Protein AF-A0A945NMC1-F1 (afdb_monomer_lite)

pLDDT: mean 93.64, std 9.27, range [33.66, 98.75]

Secondary structure (DSSP, 8-state):
------TT-SSEEEE---SGGGHHHHHHHHTSSSPEEEES---HHHHTTSSEEE-S-STT--TTSPPHHHHHHHSPPPPTTPEEEES--SHHHHHHHHHHHHHHTT----HHHHHHHHHHHHH-TTTSPP-HHHHHHHHHHT-TTS-HHHHHHHHHHHHHT---HHHHHHHHHHHHHHHHHHHHTEEEEEEGGGTEEEEEESSTTHHHHHHHH-SEEEEEEEEEES-TT-GGG-EEEEEEEEESSTTSSB-HHHHHHHHHHH--SS--B--TTEEEPPSSS--SS-HHHHHHHHHHTB-

Radius of gyration: 20.38 Å; chains: 1; bounding box: 54×42×52 Å

Structure (mmCIF, N/CA/C/O backbone):
data_AF-A0A945NMC1-F1
#
_entry.id   AF-A0A945NMC1-F1
#
loop_
_atom_site.group_PDB
_atom_site.id
_atom_site.type_symbol
_atom_site.label_atom_id
_atom_site.label_alt_id
_atom_site.label_comp_id
_atom_site.label_asym_id
_atom_site.label_entity_id
_atom_site.label_seq_id
_atom_site.pdbx_PDB_ins_code
_atom_site.Cartn_x
_atom_site.Cartn_y
_atom_site.Cartn_z
_atom_site.occupancy
_atom_site.B_iso_or_equiv
_atom_site.auth_seq_id
_atom_site.auth_comp_id
_atom_site.auth_asym_id
_atom_site.auth_atom_id
_atom_site.pdbx_PDB_model_num
ATOM 1 N N . MET A 1 1 ? -26.663 3.674 -2.146 1.00 39.91 1 MET A N 1
ATOM 2 C CA . MET A 1 1 ? -25.603 3.599 -1.121 1.00 39.91 1 MET A CA 1
ATOM 3 C C . MET A 1 1 ? -26.116 4.298 0.120 1.00 39.91 1 MET A C 1
ATOM 5 O O . MET A 1 1 ? -26.201 5.519 0.130 1.00 39.91 1 MET A O 1
ATOM 9 N N . ILE A 1 2 ? -26.565 3.525 1.104 1.00 33.66 2 ILE A N 1
ATOM 10 C CA . ILE A 1 2 ? -26.897 4.057 2.425 1.00 33.66 2 ILE A CA 1
ATOM 11 C C . ILE A 1 2 ? -25.547 4.279 3.105 1.00 33.66 2 ILE A C 1
ATOM 13 O O . ILE A 1 2 ? -24.784 3.333 3.262 1.00 33.66 2 ILE A O 1
ATOM 17 N N . SER A 1 3 ? -25.212 5.535 3.399 1.00 36.41 3 SER A N 1
ATOM 18 C CA . SER A 1 3 ? -24.041 5.873 4.205 1.00 36.41 3 SER A CA 1
ATOM 19 C C . SER A 1 3 ? -24.246 5.241 5.578 1.00 36.41 3 SER A C 1
ATOM 21 O O . SER A 1 3 ? -25.095 5.689 6.349 1.00 36.41 3 SER A O 1
ATOM 23 N N . THR A 1 4 ? -23.508 4.172 5.867 1.00 41.69 4 THR A N 1
ATOM 24 C CA . THR A 1 4 ? -23.355 3.631 7.217 1.00 41.69 4 THR A CA 1
ATOM 25 C C . THR A 1 4 ? -22.481 4.601 8.002 1.00 41.69 4 THR A C 1
ATOM 27 O O . THR A 1 4 ? -21.333 4.310 8.321 1.00 41.69 4 THR A O 1
ATOM 30 N N . LYS A 1 5 ? -23.004 5.800 8.285 1.00 43.19 5 LYS A N 1
ATOM 31 C CA . LYS A 1 5 ? -22.447 6.629 9.350 1.00 43.19 5 LYS A CA 1
ATOM 32 C C . LYS A 1 5 ? -22.581 5.799 10.612 1.00 43.19 5 LYS A C 1
ATOM 34 O O . LYS A 1 5 ? -23.705 5.620 11.070 1.00 43.19 5 LYS A O 1
ATOM 39 N N . ILE A 1 6 ? -21.471 5.304 11.151 1.00 51.72 6 ILE A N 1
ATOM 40 C CA . ILE A 1 6 ? -21.435 4.849 12.539 1.00 51.72 6 ILE A CA 1
ATOM 41 C C . ILE A 1 6 ? -21.770 6.095 13.369 1.00 51.72 6 ILE A C 1
ATOM 43 O O . ILE A 1 6 ? -20.964 7.030 13.406 1.00 51.72 6 ILE A O 1
ATOM 47 N N . PRO A 1 7 ? -22.972 6.203 13.960 1.00 47.72 7 PRO A N 1
ATOM 48 C CA . PRO A 1 7 ? -23.295 7.344 14.792 1.00 47.72 7 PRO A CA 1
ATOM 49 C C . PRO A 1 7 ? -22.451 7.184 16.059 1.00 47.72 7 PRO A C 1
ATOM 51 O O . PRO A 1 7 ? -22.598 6.188 16.759 1.00 47.72 7 PRO A O 1
ATOM 54 N N . ASN A 1 8 ? -21.577 8.155 16.333 1.00 64.62 8 ASN A N 1
ATOM 55 C CA . ASN A 1 8 ? -20.682 8.213 17.497 1.00 64.62 8 ASN A CA 1
ATOM 56 C C . ASN A 1 8 ? -19.454 7.287 17.437 1.00 64.62 8 ASN A C 1
ATOM 58 O O . ASN A 1 8 ? -19.268 6.436 18.305 1.00 64.62 8 ASN A O 1
ATOM 62 N N . THR A 1 9 ? -18.560 7.485 16.463 1.00 78.31 9 THR A N 1
ATOM 63 C CA . THR A 1 9 ? -17.193 6.965 16.612 1.00 78.31 9 THR A CA 1
ATOM 64 C C . THR A 1 9 ? -16.469 7.758 17.711 1.00 78.31 9 THR A C 1
ATOM 66 O O . THR A 1 9 ? -16.521 8.989 17.692 1.00 78.31 9 THR A O 1
ATOM 69 N N . PRO A 1 10 ? -15.771 7.104 18.660 1.00 91.88 10 PRO A N 1
ATOM 70 C CA . PRO A 1 10 ? -14.997 7.798 19.691 1.00 91.88 10 PRO A CA 1
ATOM 71 C C . PRO A 1 10 ? -13.778 8.528 19.120 1.00 91.88 10 PRO A C 1
ATOM 73 O O . PRO A 1 10 ? -13.148 9.291 19.838 1.00 91.88 10 PRO A O 1
ATOM 76 N N . PHE A 1 11 ? -13.446 8.317 17.847 1.00 96.19 11 PHE A N 1
ATOM 77 C CA . PHE A 1 11 ? -12.289 8.903 17.184 1.00 96.19 11 PHE A CA 1
ATOM 78 C C . PHE A 1 11 ? -12.691 9.625 15.905 1.00 96.19 11 PHE A C 1
ATOM 80 O O . PHE A 1 11 ? -13.724 9.325 15.293 1.00 96.19 11 PHE A O 1
ATOM 87 N N . SER A 1 12 ? -11.822 10.534 15.474 1.00 96.31 12 SER A N 1
ATOM 88 C CA . SER A 1 12 ? -11.804 11.018 14.096 1.00 96.31 12 SER A CA 1
ATOM 89 C C . SER A 1 12 ? -10.614 10.420 13.349 1.00 96.31 12 SER A C 1
ATOM 91 O O . SER A 1 12 ? -9.593 10.099 13.949 1.00 96.31 12 SER A O 1
ATOM 93 N N . PHE A 1 13 ? -10.747 10.254 12.036 1.00 97.25 13 PHE A N 1
ATOM 94 C CA . PHE A 1 13 ? -9.736 9.612 11.198 1.00 97.25 13 PHE A CA 1
ATOM 95 C C . PHE A 1 13 ? -9.212 10.616 10.180 1.00 97.25 13 PHE A C 1
ATOM 97 O O . PHE A 1 13 ? -10.005 11.319 9.547 1.00 97.25 13 PHE A O 1
ATOM 104 N N . SER A 1 14 ? -7.893 10.698 10.026 1.00 97.06 14 SER A N 1
ATOM 105 C CA . SER A 1 14 ? -7.248 11.650 9.119 1.00 97.06 14 SER A CA 1
ATOM 106 C C . SER A 1 14 ? -6.121 11.004 8.323 1.00 97.06 14 SER A C 1
ATOM 108 O O . SER A 1 14 ? -5.528 10.008 8.732 1.00 97.06 14 SER A O 1
ATOM 110 N N . GLN A 1 15 ? -5.819 11.602 7.175 1.00 96.94 15 GLN A N 1
ATOM 111 C CA . GLN A 1 15 ? -4.653 11.264 6.376 1.00 96.94 15 GLN A CA 1
ATOM 112 C C . GLN A 1 15 ? -3.731 12.482 6.323 1.00 96.94 15 GLN A C 1
ATOM 114 O O . GLN A 1 15 ? -4.173 13.567 5.945 1.00 96.94 15 GLN A O 1
ATOM 119 N N . PHE A 1 16 ? -2.459 12.296 6.663 1.00 97.12 16 PHE A N 1
ATOM 120 C CA . PHE A 1 16 ? -1.426 13.287 6.397 1.00 97.12 16 PHE A CA 1
ATOM 121 C C . PHE A 1 16 ? -1.101 13.329 4.906 1.00 97.12 16 PHE A C 1
ATOM 123 O O . PHE A 1 16 ? -1.006 12.294 4.245 1.00 97.12 16 PHE A O 1
ATOM 130 N N . ASP A 1 17 ? -0.862 14.526 4.379 1.00 94.56 17 ASP A N 1
ATOM 131 C CA . ASP A 1 17 ? -0.306 14.690 3.043 1.00 94.56 17 ASP A CA 1
ATOM 132 C C . ASP A 1 17 ? 1.231 14.727 3.140 1.00 94.56 17 ASP A C 1
ATOM 134 O O . ASP A 1 17 ? 1.791 15.692 3.670 1.00 94.56 17 ASP A O 1
ATOM 138 N N . PRO A 1 18 ? 1.942 13.694 2.645 1.00 90.25 18 PRO A N 1
ATOM 139 C CA . PRO A 1 18 ? 3.399 13.609 2.745 1.00 90.25 18 PRO A CA 1
ATOM 140 C C . PRO A 1 18 ? 4.136 14.607 1.843 1.00 90.25 18 PRO A C 1
ATOM 142 O O . PRO A 1 18 ? 5.362 14.718 1.907 1.00 90.25 18 PRO A O 1
ATOM 145 N N . ARG A 1 19 ? 3.428 15.298 0.943 1.00 88.06 19 ARG A N 1
ATOM 146 C CA . ARG A 1 19 ? 4.031 16.207 -0.036 1.00 88.06 19 ARG A CA 1
ATOM 147 C C . ARG A 1 19 ? 4.322 17.567 0.605 1.00 88.06 19 ARG A C 1
ATOM 149 O O . ARG A 1 19 ? 3.598 17.984 1.504 1.00 88.06 19 ARG A O 1
ATOM 156 N N . PRO A 1 20 ? 5.280 18.346 0.070 1.00 86.62 20 PRO A N 1
ATOM 157 C CA . PRO A 1 20 ? 5.550 19.700 0.565 1.00 86.62 20 PRO A CA 1
ATOM 158 C C . PRO A 1 20 ? 4.316 20.618 0.593 1.00 86.62 20 PRO A C 1
ATOM 160 O O . PRO A 1 20 ? 4.172 21.431 1.502 1.00 86.62 20 PRO A O 1
ATOM 163 N N . VAL A 1 21 ? 3.405 20.460 -0.375 1.00 91.31 21 VAL A N 1
ATOM 164 C CA . VAL A 1 21 ? 2.136 21.210 -0.450 1.00 91.31 21 VAL A CA 1
ATOM 165 C C . VAL A 1 21 ? 1.150 20.853 0.666 1.00 91.31 21 VAL A C 1
ATOM 167 O O . VAL A 1 21 ? 0.257 21.636 0.959 1.00 91.31 21 VAL A O 1
ATOM 170 N N . GLY A 1 22 ? 1.329 19.696 1.304 1.00 91.75 22 GLY A N 1
ATOM 171 C CA . GLY A 1 22 ? 0.479 19.174 2.368 1.00 91.75 22 GLY A CA 1
ATOM 172 C C . GLY A 1 22 ? 0.699 19.803 3.739 1.00 91.75 22 GLY A C 1
ATOM 173 O O . GLY A 1 22 ? -0.032 19.497 4.677 1.00 91.75 22 GLY A O 1
ATOM 174 N N . ARG A 1 23 ? 1.709 20.672 3.882 1.00 92.62 23 ARG A N 1
ATOM 175 C CA . ARG A 1 23 ? 2.127 21.215 5.180 1.00 92.62 23 ARG A CA 1
ATOM 176 C C . ARG A 1 23 ? 0.982 21.889 5.933 1.00 92.62 23 ARG A C 1
ATOM 178 O O . ARG A 1 23 ? 0.797 21.589 7.102 1.00 92.62 23 ARG A O 1
ATOM 185 N N . GLU A 1 24 ? 0.229 22.767 5.277 1.00 94.19 24 GLU A N 1
ATOM 186 C CA . GLU A 1 24 ? -0.875 23.501 5.911 1.00 94.19 24 GLU A CA 1
ATOM 187 C C . GLU A 1 24 ? -1.970 22.549 6.409 1.00 94.19 24 GLU A C 1
ATOM 189 O O . GLU A 1 24 ? -2.338 22.598 7.577 1.00 94.19 24 GLU A O 1
ATOM 194 N N . THR A 1 25 ? -2.391 21.594 5.577 1.00 93.88 25 THR A N 1
ATOM 195 C CA . THR A 1 25 ? -3.365 20.560 5.961 1.00 93.88 25 THR A CA 1
ATOM 196 C C . THR A 1 25 ? -2.874 19.698 7.126 1.00 93.88 25 THR A C 1
ATOM 198 O O . THR A 1 25 ? -3.650 19.352 8.013 1.00 93.88 25 THR A O 1
ATOM 201 N N . ASN A 1 26 ? -1.580 19.370 7.174 1.00 96.44 26 ASN A N 1
ATOM 202 C CA . ASN A 1 26 ? -1.015 18.624 8.298 1.00 96.44 26 ASN A CA 1
ATOM 203 C C . ASN A 1 26 ? -1.024 19.460 9.588 1.00 96.44 26 ASN A C 1
ATOM 205 O O . ASN A 1 26 ? -1.317 18.923 10.655 1.00 96.44 26 ASN A O 1
ATOM 209 N N . GLU A 1 27 ? -0.754 20.768 9.508 1.00 96.31 27 GLU A N 1
ATOM 210 C CA . GLU A 1 27 ? -0.874 21.664 10.665 1.00 96.31 27 GLU A CA 1
ATOM 211 C C . GLU A 1 27 ? -2.322 21.795 11.150 1.00 96.31 27 GLU A C 1
ATOM 213 O O . GLU A 1 27 ? -2.545 21.844 12.354 1.00 96.31 27 GLU A O 1
ATOM 218 N N . GLU A 1 28 ? -3.318 21.773 10.261 1.00 95.69 28 GLU A N 1
ATOM 219 C CA . GLU A 1 28 ? -4.735 21.754 10.657 1.00 95.69 28 GLU A CA 1
ATOM 220 C C . GLU A 1 28 ? -5.121 20.495 11.447 1.00 95.69 28 GLU A C 1
ATOM 222 O O . GLU A 1 28 ? -6.021 20.553 12.287 1.00 95.69 28 GLU A O 1
ATOM 227 N N . ILE A 1 29 ? -4.465 19.356 11.195 1.00 95.88 29 ILE A N 1
ATOM 228 C CA . ILE A 1 29 ? -4.679 18.125 11.969 1.00 95.88 29 ILE A CA 1
ATOM 229 C C . ILE A 1 29 ? -4.156 18.313 13.398 1.00 95.88 29 ILE A C 1
ATOM 231 O O . ILE A 1 29 ? -4.889 18.048 14.347 1.00 95.88 29 ILE A O 1
ATOM 235 N N . PHE A 1 30 ? -2.930 18.821 13.554 1.00 96.25 30 PHE A N 1
ATOM 236 C CA . PHE A 1 30 ? -2.315 19.057 14.868 1.00 96.25 30 PHE A CA 1
ATOM 237 C C . PHE A 1 30 ? -2.850 20.294 15.603 1.00 96.25 30 PHE A C 1
ATOM 239 O O . PHE A 1 30 ? -2.670 20.409 16.810 1.00 96.25 30 PHE A O 1
ATOM 246 N N . GLY A 1 31 ? -3.462 21.240 14.889 1.00 91.19 31 GLY A N 1
ATOM 247 C CA . GLY A 1 31 ? -4.023 22.470 15.450 1.00 91.19 31 GLY A CA 1
ATOM 248 C C . GLY A 1 31 ? -5.396 22.285 16.096 1.00 91.19 31 GLY A C 1
ATOM 249 O O . GLY A 1 31 ? -5.913 23.211 16.721 1.00 91.19 31 GLY A O 1
ATOM 250 N N . ARG A 1 32 ? -6.002 21.102 15.950 1.00 86.50 32 ARG A N 1
ATOM 251 C CA . ARG A 1 32 ? -7.167 20.695 16.739 1.00 86.50 32 ARG A CA 1
ATOM 252 C C . ARG A 1 32 ? -6.652 20.393 18.141 1.00 86.50 32 ARG A C 1
ATOM 254 O O . ARG A 1 32 ? -5.681 19.663 18.267 1.00 86.50 32 ARG A O 1
ATOM 261 N N . ASP A 1 33 ? -7.282 20.941 19.173 1.00 89.81 33 ASP A N 1
ATOM 262 C CA . ASP A 1 33 ? -6.934 20.709 20.586 1.00 89.81 33 ASP A CA 1
ATOM 263 C C . ASP A 1 33 ? -7.310 19.275 21.027 1.00 89.81 33 ASP A C 1
ATOM 265 O O . ASP A 1 33 ? -8.127 19.058 21.916 1.00 89.81 33 ASP A O 1
ATOM 269 N N . LEU A 1 34 ? -6.807 18.284 20.288 1.00 92.81 34 LEU A N 1
ATOM 270 C CA . LEU A 1 34 ? -7.099 16.861 20.371 1.00 92.81 34 LEU A CA 1
ATOM 271 C C . LEU A 1 34 ? -5.787 16.088 20.172 1.00 92.81 34 LEU A C 1
ATOM 273 O O . LEU A 1 34 ? -5.000 16.435 19.285 1.00 92.81 34 LEU A O 1
ATOM 277 N N . PRO A 1 35 ? -5.543 15.014 20.940 1.00 96.31 35 PRO A N 1
ATOM 278 C CA . PRO A 1 35 ? -4.352 14.198 20.760 1.00 96.31 35 PRO A CA 1
ATOM 279 C C . PRO A 1 35 ? -4.375 13.494 19.397 1.00 96.31 35 PRO A C 1
ATOM 281 O O . PRO A 1 35 ? -5.397 12.945 18.975 1.00 96.31 35 PRO A O 1
ATOM 284 N N . VAL A 1 36 ? -3.226 13.485 18.718 1.00 98.12 36 VAL A N 1
ATOM 285 C CA . VAL A 1 36 ? -3.032 12.766 17.453 1.00 98.12 36 VAL A CA 1
ATOM 286 C C . VAL A 1 36 ? -2.283 11.470 17.726 1.00 98.12 36 VAL A C 1
ATOM 288 O O . VAL A 1 36 ? -1.139 11.501 18.176 1.00 98.12 36 VAL A O 1
ATOM 291 N N . PHE A 1 37 ? -2.918 10.340 17.443 1.00 98.38 37 PHE A N 1
ATOM 292 C CA . PHE A 1 37 ? -2.337 9.007 17.534 1.00 98.38 37 PHE A CA 1
ATOM 293 C C . PHE A 1 37 ? -1.958 8.535 16.124 1.00 98.38 37 PHE A C 1
ATOM 295 O O . PHE A 1 37 ? -2.806 8.447 15.232 1.00 98.38 37 PHE A O 1
ATOM 302 N N . GLY A 1 38 ? -0.670 8.290 15.913 1.00 98.12 38 GLY A N 1
ATOM 303 C CA . GLY A 1 38 ? -0.108 7.898 14.629 1.00 98.12 38 GLY A CA 1
ATOM 304 C C . GLY A 1 38 ? -0.317 6.415 14.337 1.00 98.12 38 GLY A C 1
ATOM 305 O O . GLY A 1 38 ? -0.165 5.568 15.216 1.00 98.12 38 GLY A O 1
ATOM 306 N N . ILE A 1 39 ? -0.659 6.117 13.091 1.00 98.25 39 ILE A N 1
ATOM 307 C CA . ILE A 1 39 ? -0.727 4.776 12.518 1.00 98.25 39 ILE A CA 1
ATOM 308 C C . ILE A 1 39 ? 0.057 4.829 11.207 1.00 98.25 39 ILE A C 1
ATOM 310 O O . ILE A 1 39 ? -0.351 5.543 10.291 1.00 98.25 39 ILE A O 1
ATOM 314 N N . GLU A 1 40 ? 1.168 4.114 11.092 1.00 95.06 40 GLU A N 1
ATOM 315 C CA . GLU A 1 40 ? 2.031 4.125 9.905 1.00 95.06 40 GLU A CA 1
ATOM 316 C C . GLU A 1 40 ? 2.468 5.552 9.509 1.00 95.06 40 GLU A C 1
ATOM 318 O O . GLU A 1 40 ? 2.430 5.969 8.342 1.00 95.06 40 GLU A O 1
ATOM 323 N N . VAL A 1 41 ? 2.832 6.376 10.503 1.00 95.81 41 VAL A N 1
ATOM 324 C CA . VAL A 1 41 ? 3.376 7.720 10.257 1.00 95.81 41 VAL A CA 1
ATOM 325 C C . VAL A 1 41 ? 4.876 7.618 10.005 1.00 95.81 41 VAL A C 1
ATOM 327 O O . VAL A 1 41 ? 5.696 7.948 10.853 1.00 95.81 41 VAL A O 1
ATOM 330 N N . THR A 1 42 ? 5.242 7.227 8.786 1.00 91.62 42 THR A N 1
ATOM 331 C CA . THR A 1 42 ? 6.647 6.981 8.409 1.00 91.62 42 THR A CA 1
ATOM 332 C C . THR A 1 42 ? 7.483 8.249 8.192 1.00 91.62 42 THR A C 1
ATOM 334 O O . THR A 1 42 ? 8.670 8.177 7.883 1.00 91.62 42 THR A O 1
ATOM 337 N N . ILE A 1 43 ? 6.886 9.441 8.318 1.00 91.62 43 ILE A N 1
ATOM 338 C CA . ILE A 1 43 ? 7.598 10.720 8.197 1.00 91.62 43 ILE A CA 1
ATOM 339 C C . ILE A 1 43 ? 8.062 11.147 9.591 1.00 91.62 43 ILE A C 1
ATOM 341 O O . ILE A 1 43 ? 7.215 11.575 10.382 1.00 91.62 43 ILE A O 1
ATOM 345 N N . PRO A 1 44 ? 9.380 11.163 9.887 1.00 92.06 44 PRO A N 1
ATOM 346 C CA . PRO A 1 44 ? 9.873 11.431 11.238 1.00 92.06 44 PRO A CA 1
ATOM 347 C C . PRO A 1 44 ? 9.366 12.753 11.824 1.00 92.06 44 PRO A C 1
ATOM 349 O O . PRO A 1 44 ? 8.971 12.810 12.981 1.00 92.06 44 PRO A O 1
ATOM 352 N N . ALA A 1 45 ? 9.297 13.811 11.008 1.00 93.31 45 ALA A N 1
ATOM 353 C CA . ALA A 1 45 ? 8.819 15.127 11.437 1.00 93.31 45 ALA A CA 1
ATOM 354 C C . ALA A 1 45 ? 7.328 15.159 11.840 1.00 93.31 45 ALA A C 1
ATOM 356 O O . ALA A 1 45 ? 6.924 16.047 12.590 1.00 93.31 45 ALA A O 1
ATOM 357 N N . LEU A 1 46 ? 6.515 14.221 11.344 1.00 95.50 46 LEU A N 1
ATOM 358 C CA . LEU A 1 46 ? 5.111 14.063 11.734 1.00 95.50 46 LEU A CA 1
ATOM 359 C C . LEU A 1 46 ? 4.977 13.069 12.896 1.00 95.50 46 LEU A C 1
ATOM 361 O O . LEU A 1 46 ? 4.236 13.336 13.839 1.00 95.50 46 LEU A O 1
ATOM 365 N N . ALA A 1 47 ? 5.735 11.969 12.865 1.00 95.50 47 ALA A N 1
ATOM 366 C CA . ALA A 1 47 ? 5.704 10.915 13.878 1.00 95.50 47 ALA A CA 1
ATOM 367 C C . ALA A 1 47 ? 6.008 11.450 15.284 1.00 95.50 47 ALA A C 1
ATOM 369 O O . ALA A 1 47 ? 5.255 11.192 16.217 1.00 95.50 47 ALA A O 1
ATOM 370 N N . VAL A 1 48 ? 7.050 12.284 15.426 1.00 95.81 48 VAL A N 1
ATOM 371 C CA . VAL A 1 48 ? 7.461 12.869 16.723 1.00 95.81 48 VAL A CA 1
ATOM 372 C C . VAL A 1 48 ? 6.426 13.810 17.345 1.00 95.81 48 VAL A C 1
ATOM 374 O O . VAL A 1 48 ? 6.570 14.203 18.500 1.00 95.81 48 VAL A O 1
ATOM 377 N N . ARG A 1 49 ? 5.412 14.219 16.576 1.00 96.81 49 ARG A N 1
ATOM 378 C CA . ARG A 1 49 ? 4.317 15.080 17.039 1.00 96.81 49 ARG A CA 1
ATOM 379 C C . ARG A 1 49 ?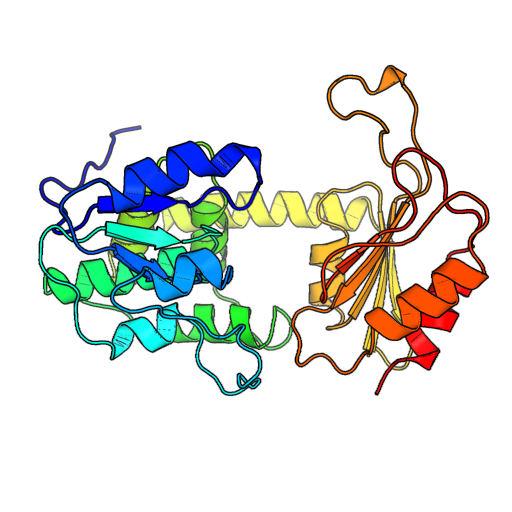 3.085 14.284 17.465 1.00 96.81 49 ARG A C 1
ATOM 381 O O . ARG A 1 49 ? 2.166 14.871 18.029 1.00 96.81 49 ARG A O 1
ATOM 388 N N . CYS A 1 50 ? 3.039 12.988 17.166 1.00 97.25 50 CYS A N 1
ATOM 389 C CA . CYS A 1 50 ? 1.966 12.108 17.609 1.00 97.25 50 CYS A CA 1
ATOM 390 C C . CYS A 1 50 ? 2.207 11.695 19.070 1.00 97.25 50 CYS A C 1
ATOM 392 O O . CYS A 1 50 ? 3.352 11.564 19.500 1.00 97.25 50 CYS A O 1
ATOM 394 N N . VAL A 1 51 ? 1.137 11.471 19.837 1.00 96.88 51 VAL A N 1
ATOM 395 C CA . VAL A 1 51 ? 1.238 11.019 21.240 1.00 96.88 51 VAL A CA 1
ATOM 396 C C . VAL A 1 51 ? 1.804 9.600 21.347 1.00 96.88 51 VAL A C 1
ATOM 398 O O . VAL A 1 51 ? 2.480 9.266 22.314 1.00 96.88 51 VAL A O 1
ATOM 401 N N . ALA A 1 52 ? 1.544 8.789 20.325 1.00 96.88 52 ALA A N 1
ATOM 402 C CA . ALA A 1 52 ? 2.141 7.491 20.052 1.00 96.88 52 ALA A CA 1
ATOM 403 C C . ALA A 1 52 ? 2.075 7.253 18.535 1.00 96.88 52 ALA A C 1
ATOM 405 O O . ALA A 1 52 ? 1.321 7.942 17.841 1.00 96.88 52 ALA A O 1
ATOM 406 N N . ASN A 1 53 ? 2.854 6.304 18.020 1.00 97.00 53 ASN A N 1
ATOM 407 C CA . ASN A 1 53 ? 2.836 5.908 16.615 1.00 97.00 53 ASN A CA 1
ATOM 408 C C . ASN A 1 53 ? 3.028 4.391 16.518 1.00 97.00 53 ASN A C 1
ATOM 410 O O . ASN A 1 53 ? 4.051 3.898 16.988 1.00 97.00 53 ASN A O 1
ATOM 414 N N . LEU A 1 54 ? 2.059 3.679 15.942 1.00 97.19 54 LEU A N 1
ATOM 415 C CA . LEU A 1 54 ? 2.218 2.268 15.573 1.00 97.19 54 LEU A CA 1
ATOM 416 C C . LEU A 1 54 ? 2.823 2.220 14.173 1.00 97.19 54 LEU A C 1
ATOM 418 O O . LEU A 1 54 ? 2.247 2.812 13.264 1.00 97.19 54 LEU A O 1
ATOM 422 N N . ASP A 1 55 ? 3.988 1.603 14.021 1.00 92.31 55 ASP A N 1
ATOM 423 C CA . ASP A 1 55 ? 4.767 1.574 12.774 1.00 92.31 55 ASP A CA 1
ATOM 424 C C . ASP A 1 55 ? 5.765 0.408 12.832 1.00 92.31 55 ASP A C 1
ATOM 426 O O . ASP A 1 55 ? 6.217 0.045 13.924 1.00 92.31 55 ASP A O 1
ATOM 430 N N . HIS A 1 56 ? 6.089 -0.179 11.683 1.00 87.75 56 HIS A N 1
ATOM 431 C CA . HIS A 1 56 ? 7.095 -1.243 11.538 1.00 87.75 56 HIS A CA 1
ATOM 432 C C . HIS A 1 56 ? 8.102 -0.974 10.404 1.00 87.75 56 HIS A C 1
ATOM 434 O O . HIS A 1 56 ? 8.790 -1.880 9.922 1.00 87.75 56 HIS A O 1
ATOM 440 N N . HIS A 1 57 ? 8.184 0.277 9.949 1.00 83.25 57 HIS A N 1
ATOM 441 C CA . HIS A 1 57 ? 9.086 0.727 8.891 1.00 83.25 57 HIS A CA 1
ATOM 442 C C . HIS A 1 57 ? 10.272 1.569 9.399 1.00 83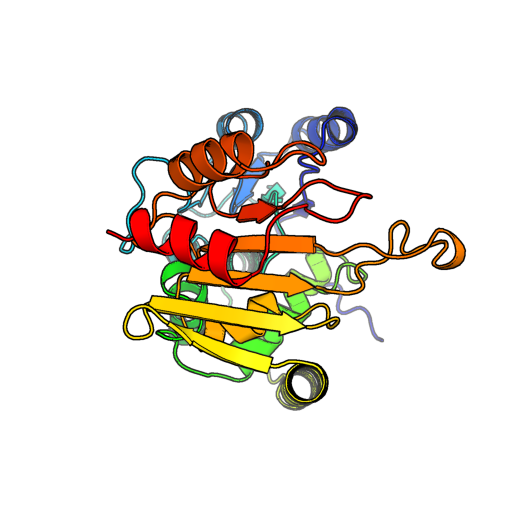.25 57 HIS A C 1
ATOM 444 O O . HIS A 1 57 ? 10.946 2.242 8.611 1.00 83.25 57 HIS A O 1
ATOM 450 N N . GLY A 1 58 ? 10.542 1.564 10.703 1.00 80.56 58 GLY A N 1
ATOM 451 C CA . GLY A 1 58 ? 11.676 2.246 11.316 1.00 80.56 58 GLY A CA 1
ATOM 452 C C . GLY A 1 58 ? 13.017 1.540 11.083 1.00 80.56 58 GLY A C 1
ATOM 453 O O . GLY A 1 58 ? 13.098 0.356 10.777 1.00 80.56 58 GLY A O 1
ATOM 454 N N . GLU A 1 59 ? 14.124 2.261 11.303 1.00 77.50 59 GLU A N 1
ATOM 455 C CA . GLU A 1 59 ? 15.494 1.752 11.072 1.00 77.50 59 GLU A CA 1
ATOM 456 C C . GLU A 1 59 ? 15.873 0.518 11.914 1.00 77.50 59 GLU A C 1
ATOM 458 O O . GLU A 1 59 ? 16.854 -0.162 11.614 1.00 77.50 59 GLU A O 1
ATOM 463 N N . ARG A 1 60 ? 15.148 0.263 13.009 1.00 82.31 60 ARG A N 1
ATOM 464 C CA . ARG A 1 60 ? 15.397 -0.863 13.924 1.00 82.31 60 ARG A CA 1
ATOM 465 C C . ARG A 1 60 ? 14.433 -2.021 13.720 1.00 82.31 60 ARG A C 1
ATOM 467 O O . ARG A 1 60 ? 14.577 -3.031 14.409 1.00 82.31 60 ARG A O 1
ATOM 474 N N . ASP A 1 61 ? 13.465 -1.858 12.830 1.00 84.88 61 ASP A N 1
ATOM 475 C CA . ASP A 1 61 ? 12.465 -2.876 12.599 1.00 84.88 61 ASP A CA 1
ATOM 476 C C . ASP A 1 61 ? 13.042 -4.019 11.780 1.00 84.88 61 ASP A C 1
ATOM 478 O O . ASP A 1 61 ? 13.963 -3.868 10.975 1.00 84.88 61 ASP A O 1
ATOM 482 N N . THR A 1 62 ? 12.522 -5.202 12.062 1.00 85.50 62 THR A N 1
ATOM 483 C CA . THR A 1 62 ? 12.934 -6.447 11.427 1.00 85.50 62 THR A CA 1
ATOM 484 C C . THR A 1 62 ? 11.719 -7.092 10.790 1.00 85.50 62 THR A C 1
ATOM 486 O O . THR A 1 62 ? 10.587 -6.689 11.044 1.00 85.50 62 THR A O 1
ATOM 489 N N . VAL A 1 63 ? 11.936 -8.155 10.021 1.00 82.94 63 VAL A N 1
ATOM 490 C CA . VAL A 1 63 ? 10.842 -8.983 9.497 1.00 82.94 63 VAL A CA 1
ATOM 491 C C . VAL A 1 63 ? 9.902 -9.505 10.598 1.00 82.94 63 VAL A C 1
ATOM 493 O O . VAL A 1 63 ? 8.734 -9.760 10.327 1.00 82.94 63 VAL A O 1
ATOM 496 N N . GLU A 1 64 ? 10.377 -9.619 11.843 1.00 87.88 64 GLU A N 1
ATOM 497 C CA . GLU A 1 64 ? 9.589 -10.057 13.005 1.00 87.88 64 GLU A CA 1
ATOM 498 C C . GLU A 1 64 ? 8.869 -8.908 13.731 1.00 87.88 64 GLU A C 1
ATOM 500 O O . GLU A 1 64 ? 8.060 -9.171 14.620 1.00 87.88 64 GLU A O 1
ATOM 505 N N . THR A 1 65 ? 9.151 -7.642 13.394 1.00 91.25 65 THR A N 1
ATOM 506 C CA . THR A 1 65 ? 8.415 -6.509 13.972 1.00 91.25 65 THR A CA 1
ATOM 507 C C . THR A 1 65 ? 6.975 -6.552 13.456 1.00 91.25 65 THR A C 1
ATOM 509 O O . THR A 1 65 ? 6.798 -6.470 12.242 1.00 91.25 65 THR A O 1
ATOM 512 N N . PRO A 1 66 ? 5.952 -6.651 14.327 1.00 94.12 66 PRO A N 1
ATOM 513 C CA . PRO A 1 66 ? 4.554 -6.706 13.901 1.00 94.12 66 PRO A CA 1
ATOM 514 C C . PRO A 1 66 ? 4.131 -5.440 13.152 1.00 94.12 66 PRO A C 1
ATOM 516 O O . PRO A 1 66 ? 4.517 -4.345 13.558 1.00 94.12 66 PRO A O 1
ATOM 519 N N . ALA A 1 67 ? 3.289 -5.579 12.131 1.00 95.19 67 ALA A N 1
ATOM 520 C CA . ALA A 1 67 ? 2.649 -4.467 11.431 1.00 95.19 67 ALA A CA 1
ATOM 521 C C . ALA A 1 67 ? 1.722 -3.670 12.368 1.00 95.19 67 ALA A C 1
ATOM 523 O O . ALA A 1 67 ? 1.337 -4.163 13.444 1.00 95.19 67 ALA A O 1
ATOM 524 N N . ALA A 1 68 ? 1.323 -2.451 11.990 1.00 97.50 68 ALA A N 1
ATOM 525 C CA . ALA A 1 68 ? 0.525 -1.595 12.867 1.00 97.50 68 ALA A CA 1
ATOM 526 C C . ALA A 1 68 ? -0.809 -2.239 13.269 1.00 97.50 68 ALA A C 1
ATOM 528 O O . ALA A 1 68 ? -1.267 -2.038 14.399 1.00 97.50 68 ALA A O 1
ATOM 529 N N . CYS A 1 69 ? -1.431 -3.043 12.399 1.00 98.19 69 CYS A N 1
ATOM 530 C CA . CYS A 1 69 ? -2.681 -3.732 12.723 1.00 98.19 69 CYS A CA 1
ATOM 531 C C . CYS A 1 69 ? -2.530 -4.766 13.844 1.00 98.19 69 CYS A C 1
ATOM 533 O O . CYS A 1 69 ? -3.410 -4.860 14.702 1.00 98.19 69 CYS A O 1
ATOM 535 N N . SER A 1 70 ? -1.403 -5.477 13.892 1.00 97.94 70 SER A N 1
ATOM 536 C CA . SER A 1 70 ? -1.072 -6.390 14.988 1.00 97.94 70 SER A CA 1
ATOM 537 C C . SER A 1 70 ? -0.714 -5.629 16.258 1.00 97.94 70 SER A C 1
ATOM 539 O O . SER A 1 70 ? -1.229 -5.955 17.325 1.00 97.94 70 SER A O 1
ATOM 541 N N . GLN A 1 71 ? 0.095 -4.566 16.161 1.00 98.06 71 GLN A N 1
ATOM 542 C CA . GLN A 1 71 ? 0.409 -3.714 17.318 1.00 98.06 71 GLN A CA 1
ATOM 543 C C . GLN A 1 71 ? -0.867 -3.128 17.956 1.00 98.06 71 GLN A C 1
ATOM 545 O O . GLN A 1 71 ? -0.967 -3.003 19.179 1.00 98.06 71 GLN A O 1
ATOM 550 N N . ALA A 1 72 ? -1.879 -2.821 17.139 1.00 98.44 72 ALA A N 1
ATOM 551 C CA . ALA A 1 72 ? -3.165 -2.294 17.581 1.00 98.44 72 AL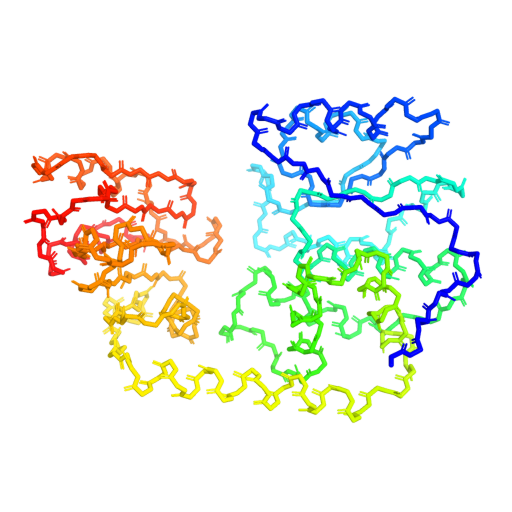A A CA 1
ATOM 552 C C . ALA A 1 72 ? -3.994 -3.270 18.435 1.00 98.44 72 ALA A C 1
ATOM 554 O O . ALA A 1 72 ? -4.923 -2.820 19.113 1.00 98.44 72 ALA A O 1
ATOM 555 N N . LEU A 1 73 ? -3.691 -4.574 18.443 1.00 98.31 73 LEU A N 1
ATOM 556 C CA . LEU A 1 73 ? -4.362 -5.545 19.319 1.00 98.31 73 LEU A CA 1
ATOM 557 C C . LEU A 1 73 ? -4.012 -5.318 20.795 1.00 98.31 73 LEU A C 1
ATOM 559 O O . LEU A 1 73 ? -4.881 -5.467 21.657 1.00 98.31 73 LEU A O 1
ATOM 563 N N . ASP A 1 74 ? -2.781 -4.882 21.067 1.00 97.12 74 ASP A N 1
ATOM 564 C CA . ASP A 1 74 ? -2.218 -4.818 22.420 1.00 97.12 74 ASP A CA 1
ATOM 565 C C . ASP A 1 74 ? -1.860 -3.399 22.875 1.00 97.12 74 ASP A C 1
ATOM 567 O O . ASP A 1 74 ? -1.603 -3.185 24.059 1.00 97.12 74 ASP A O 1
ATOM 571 N N . CYS A 1 75 ? -1.876 -2.407 21.977 1.00 97.12 75 CYS A N 1
ATOM 572 C CA . CYS A 1 75 ? -1.533 -1.033 22.339 1.00 97.12 75 CYS A CA 1
ATOM 573 C C . CYS A 1 75 ? -2.479 -0.453 23.403 1.00 97.12 75 CYS A C 1
ATOM 575 O O . CYS A 1 75 ? -3.658 -0.831 23.489 1.00 97.12 75 CYS A O 1
ATOM 577 N N . ASP A 1 76 ? -1.987 0.535 24.152 1.00 97.50 76 ASP A N 1
ATOM 578 C CA . ASP A 1 76 ? -2.846 1.390 24.965 1.00 97.50 76 ASP A CA 1
ATOM 579 C C . ASP A 1 76 ? -3.853 2.106 24.060 1.00 97.50 76 ASP A C 1
ATOM 581 O O . ASP A 1 76 ? -3.510 2.607 22.983 1.00 97.50 76 ASP A O 1
ATOM 585 N N . LEU A 1 77 ? -5.120 2.122 24.476 1.00 97.19 77 LEU A N 1
ATOM 586 C CA . LEU A 1 77 ? -6.157 2.779 23.694 1.00 97.19 77 LEU A CA 1
ATOM 587 C C . LEU A 1 77 ? -6.004 4.302 23.793 1.00 97.19 77 LEU A C 1
ATOM 589 O O . LEU A 1 77 ? -5.872 4.826 24.903 1.00 97.19 77 LEU A O 1
ATOM 593 N N . PRO A 1 78 ? -6.073 5.026 22.664 1.00 96.31 78 PRO A N 1
ATOM 594 C CA . PRO A 1 78 ? -6.090 6.478 22.691 1.00 96.31 78 PRO A CA 1
ATOM 595 C C . PRO A 1 78 ? -7.348 7.000 23.394 1.00 96.31 78 PRO A C 1
ATOM 597 O O . PRO A 1 78 ? -8.399 6.353 23.405 1.00 96.31 78 PRO A O 1
ATOM 600 N N . GLU A 1 79 ? -7.245 8.202 23.961 1.00 93.62 79 GLU A N 1
ATOM 601 C CA . GLU A 1 79 ? -8.364 8.870 24.625 1.00 93.62 79 GLU A CA 1
ATOM 602 C C . GLU A 1 79 ? -9.539 9.113 23.664 1.00 93.62 79 GLU A C 1
ATOM 604 O O . GLU A 1 79 ? -9.362 9.361 22.467 1.00 93.62 79 GLU A O 1
ATOM 609 N N . ALA A 1 80 ? -10.765 9.083 24.191 1.00 93.62 80 ALA A N 1
ATOM 610 C CA . ALA A 1 80 ? -11.942 9.442 23.408 1.00 93.62 80 ALA A CA 1
ATOM 611 C C . ALA A 1 80 ? -11.821 10.888 22.892 1.00 93.62 80 ALA A C 1
ATOM 613 O O . ALA A 1 80 ? -11.502 11.808 23.639 1.00 93.62 80 ALA A O 1
ATOM 614 N N . GLY A 1 81 ? -12.098 11.083 21.607 1.00 94.25 81 GLY A N 1
ATOM 615 C CA . GLY A 1 81 ? -11.905 12.335 20.880 1.00 94.25 81 GLY A CA 1
ATOM 616 C C . GLY A 1 81 ? -10.589 12.407 20.104 1.00 94.25 81 GLY A C 1
ATOM 617 O O . GLY A 1 81 ? -10.446 13.306 19.276 1.00 94.25 81 GLY A O 1
ATOM 618 N N . ALA A 1 82 ? -9.656 11.468 20.306 1.00 97.31 82 ALA A N 1
ATOM 619 C CA . ALA A 1 82 ? -8.387 11.450 19.585 1.00 97.31 82 ALA A CA 1
ATOM 620 C C . ALA A 1 82 ? -8.558 11.370 18.057 1.00 97.31 82 ALA A C 1
ATOM 622 O O . ALA A 1 82 ? -9.561 10.880 17.517 1.00 97.31 82 ALA A O 1
ATOM 623 N N . ILE A 1 83 ? -7.529 11.839 17.356 1.00 98.19 83 ILE A N 1
ATOM 624 C CA . ILE A 1 83 ? -7.396 11.722 15.907 1.00 98.19 83 ILE A CA 1
ATOM 625 C C . ILE A 1 83 ? -6.480 10.536 15.615 1.00 98.19 83 ILE A C 1
ATOM 627 O O . ILE A 1 83 ? -5.307 10.581 15.974 1.00 98.19 83 ILE A O 1
ATOM 631 N N . LEU A 1 84 ? -6.979 9.504 14.933 1.00 98.44 84 LEU A N 1
ATOM 632 C CA . LEU A 1 84 ? -6.120 8.465 14.363 1.00 98.44 84 LEU A CA 1
ATOM 633 C C . LEU A 1 84 ? -5.661 8.927 12.980 1.00 98.44 84 LEU A C 1
ATOM 635 O O . LEU A 1 84 ? -6.490 9.157 12.092 1.00 98.44 84 LEU A O 1
ATOM 639 N N . ALA A 1 85 ? -4.356 9.101 12.804 1.00 98.12 85 ALA A N 1
ATOM 640 C CA . ALA A 1 85 ? -3.791 9.679 11.592 1.00 98.12 85 ALA A CA 1
ATOM 641 C C . ALA A 1 85 ? -2.745 8.762 10.959 1.00 98.12 85 ALA A C 1
ATOM 643 O O . ALA A 1 85 ? -1.899 8.210 11.651 1.00 98.12 85 ALA A O 1
ATOM 644 N N . THR A 1 86 ? -2.781 8.648 9.632 1.00 97.94 86 THR A N 1
ATOM 645 C CA . THR A 1 86 ? -1.791 7.894 8.852 1.00 97.94 86 THR A CA 1
ATOM 646 C C . THR A 1 86 ? -1.264 8.705 7.680 1.00 97.94 86 THR A C 1
ATOM 648 O O . THR A 1 86 ? -1.958 9.581 7.164 1.00 97.94 86 THR A O 1
ATOM 651 N N . VAL A 1 87 ? -0.048 8.415 7.218 1.00 95.06 87 VAL A N 1
ATOM 652 C CA . VAL A 1 87 ? 0.453 8.952 5.943 1.00 95.06 87 VAL A CA 1
ATOM 653 C C . VAL A 1 87 ? -0.139 8.181 4.755 1.00 95.06 87 VAL A C 1
ATOM 655 O O . VAL A 1 87 ? -0.388 8.766 3.693 1.00 95.06 87 VAL A O 1
ATOM 658 N N . ARG A 1 88 ? -0.409 6.880 4.923 1.00 91.06 88 ARG A N 1
ATOM 659 C CA . ARG A 1 88 ? -0.891 5.990 3.861 1.00 91.06 88 ARG A CA 1
ATOM 660 C C . ARG A 1 88 ? -2.098 5.182 4.345 1.00 91.06 88 ARG A C 1
ATOM 662 O O . ARG A 1 88 ? -1.921 4.282 5.151 1.00 91.06 88 ARG A O 1
ATOM 669 N N . PRO A 1 89 ? -3.317 5.451 3.842 1.00 95.56 89 PRO A N 1
ATOM 670 C CA . PRO A 1 89 ? -4.493 4.633 4.133 1.00 95.56 89 PRO A CA 1
ATOM 671 C C . PRO A 1 89 ? -4.461 3.344 3.297 1.00 95.56 89 PRO A C 1
ATOM 673 O O . PRO A 1 89 ? -5.210 3.195 2.329 1.00 95.56 89 PRO A O 1
ATOM 676 N N . ASP A 1 90 ? -3.536 2.454 3.628 1.00 95.69 90 ASP A N 1
ATOM 677 C CA . ASP A 1 90 ? -3.408 1.109 3.080 1.00 95.69 90 ASP A CA 1
ATOM 678 C C . ASP A 1 90 ? -4.113 0.082 3.981 1.00 95.69 90 ASP A C 1
ATOM 680 O O . ASP A 1 90 ? -4.866 0.427 4.894 1.00 95.69 90 ASP A O 1
ATOM 684 N N . GLN A 1 91 ? -3.979 -1.198 3.636 1.00 96.38 91 GLN A N 1
ATOM 685 C CA . GLN A 1 91 ? -4.669 -2.270 4.347 1.00 96.38 91 GLN A CA 1
ATOM 686 C C . GLN A 1 91 ? -4.255 -2.348 5.819 1.00 96.38 91 GLN A C 1
ATOM 688 O O . GLN A 1 91 ? -5.118 -2.610 6.655 1.00 96.38 91 GLN A O 1
ATOM 693 N N . ASP A 1 92 ? -2.981 -2.104 6.134 1.00 97.06 92 ASP A N 1
ATOM 694 C CA . ASP A 1 92 ? -2.454 -2.236 7.486 1.00 97.06 92 ASP A CA 1
ATOM 695 C C . ASP A 1 92 ? -2.976 -1.100 8.364 1.00 97.06 92 ASP A C 1
ATOM 697 O O . ASP A 1 92 ? -3.675 -1.343 9.353 1.00 97.06 92 ASP A O 1
ATOM 701 N N . SER A 1 93 ? -2.799 0.152 7.930 1.00 98.25 93 SER A N 1
ATOM 702 C CA . SER A 1 93 ? -3.233 1.304 8.721 1.00 98.25 93 SER A CA 1
ATOM 703 C C . SER A 1 93 ? -4.753 1.374 8.905 1.00 98.25 93 SER A C 1
ATOM 705 O O . SER A 1 93 ? -5.237 1.691 9.995 1.00 98.25 93 SER A O 1
ATOM 707 N N . ILE A 1 94 ? -5.538 1.025 7.879 1.00 98.62 94 ILE A N 1
ATOM 708 C CA . ILE A 1 94 ? -7.004 0.972 7.991 1.00 98.62 94 ILE A CA 1
ATOM 709 C C . ILE A 1 94 ? -7.442 -0.157 8.931 1.00 98.62 94 ILE A C 1
ATOM 711 O O . ILE A 1 94 ? -8.380 0.037 9.710 1.00 98.62 94 ILE A O 1
ATOM 715 N N . THR A 1 95 ? -6.766 -1.309 8.902 1.00 98.69 95 THR A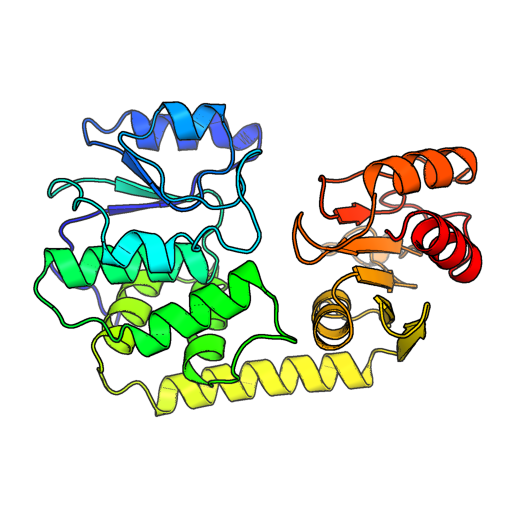 N 1
ATOM 716 C CA . THR A 1 95 ? -7.060 -2.416 9.824 1.00 98.69 95 THR A CA 1
ATOM 717 C C . THR A 1 95 ? -6.685 -2.044 11.256 1.00 98.69 95 THR A C 1
ATOM 719 O O . THR A 1 95 ? -7.498 -2.245 12.154 1.00 98.69 95 THR A O 1
ATOM 722 N N . ALA A 1 96 ? -5.536 -1.405 11.486 1.00 98.75 96 ALA A N 1
ATOM 723 C CA . ALA A 1 96 ? -5.134 -0.906 12.802 1.00 98.75 96 ALA A CA 1
ATOM 724 C C . ALA A 1 96 ? -6.161 0.076 13.390 1.00 98.75 96 ALA A C 1
ATOM 726 O O . ALA A 1 96 ? -6.596 -0.068 14.535 1.00 98.75 96 ALA A O 1
ATOM 727 N N . MET A 1 97 ? -6.627 1.036 12.584 1.00 98.69 97 MET A N 1
ATOM 728 C CA . MET A 1 97 ? -7.685 1.970 12.987 1.00 98.69 97 MET A CA 1
ATOM 729 C C . MET A 1 97 ? -8.999 1.252 13.327 1.00 98.69 97 MET A C 1
ATOM 731 O O . MET A 1 97 ? -9.673 1.625 14.289 1.00 98.69 97 MET A O 1
ATOM 735 N N . ALA A 1 98 ? -9.363 0.223 12.559 1.00 98.56 98 ALA A N 1
ATOM 736 C CA . ALA A 1 98 ? -10.556 -0.583 12.797 1.00 98.56 98 ALA A CA 1
ATOM 737 C C . ALA A 1 98 ? -10.452 -1.418 14.085 1.00 98.56 98 ALA A C 1
ATOM 739 O O . ALA A 1 98 ? -11.414 -1.478 14.854 1.00 98.56 98 ALA A O 1
ATOM 740 N N . VAL A 1 99 ? -9.282 -2.001 14.363 1.00 98.75 99 VAL A N 1
ATOM 741 C CA . VAL A 1 99 ? -8.994 -2.725 15.611 1.00 98.75 99 VAL A CA 1
ATOM 742 C C . VAL A 1 99 ? -9.133 -1.791 16.812 1.00 98.75 99 VAL A C 1
ATOM 744 O O . VAL A 1 99 ? -9.861 -2.115 17.752 1.00 98.75 99 VAL A O 1
ATOM 747 N N . ILE A 1 100 ? -8.512 -0.607 16.769 1.00 98.56 100 ILE A N 1
ATOM 748 C CA . ILE A 1 100 ? -8.610 0.396 17.843 1.00 98.56 100 ILE A CA 1
ATOM 749 C C . ILE A 1 100 ? -10.067 0.827 18.058 1.00 98.56 100 ILE A C 1
ATOM 751 O O . ILE A 1 100 ? -10.518 0.915 19.202 1.00 98.56 100 ILE A O 1
ATOM 755 N N . LEU A 1 101 ? -10.824 1.054 16.978 1.00 98.06 101 LEU A N 1
ATOM 756 C CA . LEU A 1 101 ? -12.247 1.396 17.046 1.00 98.06 101 LEU A CA 1
ATOM 757 C C . LEU A 1 101 ? -13.078 0.290 17.715 1.00 98.06 101 LEU A C 1
ATOM 759 O O . LEU A 1 101 ? -13.904 0.580 18.582 1.00 98.06 101 LEU A O 1
ATOM 763 N N . ASN A 1 102 ? -12.878 -0.971 17.335 1.00 98.19 102 ASN A N 1
ATOM 764 C CA . ASN A 1 102 ? -13.626 -2.078 17.925 1.00 98.19 102 ASN A CA 1
ATOM 765 C C . ASN A 1 102 ? -13.262 -2.284 19.397 1.00 98.19 102 ASN A C 1
ATOM 767 O O . ASN A 1 102 ? -14.161 -2.365 20.235 1.00 98.19 102 ASN A O 1
ATOM 771 N N . ARG A 1 103 ? -11.966 -2.262 19.737 1.00 97.81 103 ARG A N 1
ATOM 772 C CA . ARG A 1 103 ? -11.495 -2.370 21.127 1.00 97.81 103 ARG A CA 1
ATOM 773 C C . ARG A 1 103 ? -12.065 -1.256 22.008 1.00 97.81 103 ARG A C 1
ATOM 775 O O . ARG A 1 103 ? -12.571 -1.542 23.090 1.00 97.81 103 ARG A O 1
ATOM 782 N N . SER A 1 104 ? -12.051 -0.003 21.544 1.00 97.00 104 SER A N 1
ATOM 783 C CA . SER A 1 104 ? -12.556 1.138 22.327 1.00 97.00 104 SER A CA 1
ATOM 784 C C . SER A 1 104 ? -14.075 1.148 22.509 1.00 97.00 104 SER A C 1
ATOM 786 O O . SER A 1 104 ? -14.579 1.759 23.450 1.00 97.00 104 SER A O 1
ATOM 788 N N . THR A 1 105 ? -14.808 0.452 21.639 1.00 95.44 105 THR A N 1
ATOM 789 C CA . THR A 1 105 ? -16.272 0.326 21.702 1.00 95.44 105 THR A CA 1
ATOM 790 C C . THR A 1 105 ? -16.742 -1.013 22.275 1.00 95.44 105 THR A C 1
ATOM 792 O O . THR A 1 105 ? -17.944 -1.268 22.326 1.00 95.44 105 THR A O 1
ATOM 795 N N . GLY A 1 106 ? -15.819 -1.866 22.735 1.00 95.94 106 GLY A N 1
ATOM 796 C CA . GLY A 1 106 ? -16.133 -3.186 23.285 1.00 95.94 106 GLY A CA 1
ATOM 797 C C . GLY A 1 106 ? -16.665 -4.185 22.251 1.00 95.94 106 GLY A C 1
ATOM 798 O O . GLY A 1 106 ? -17.282 -5.181 22.632 1.00 95.94 106 GLY A O 1
ATOM 799 N N . ARG A 1 107 ? -16.456 -3.927 20.954 1.00 96.94 107 ARG A N 1
ATOM 800 C CA . ARG A 1 107 ? -16.753 -4.877 19.876 1.00 96.94 107 ARG A CA 1
ATOM 801 C C . ARG A 1 107 ? -15.657 -5.935 19.796 1.00 96.94 107 ARG A C 1
ATOM 803 O O . ARG A 1 107 ? -14.502 -5.703 20.152 1.00 96.94 107 ARG A O 1
ATOM 810 N N . THR A 1 108 ? -16.033 -7.102 19.295 1.00 97.25 108 THR A N 1
ATOM 811 C CA . THR A 1 108 ? -15.107 -8.188 18.986 1.00 97.25 108 THR A CA 1
ATOM 812 C C . THR A 1 108 ? -14.112 -7.783 17.899 1.00 97.25 108 THR A C 1
ATOM 814 O O . THR A 1 108 ? -14.383 -6.931 17.051 1.00 97.25 108 THR A O 1
ATOM 817 N N . VAL A 1 109 ? -12.944 -8.418 17.931 1.00 98.44 109 VAL A N 1
ATOM 818 C CA . VAL A 1 109 ? -11.924 -8.350 16.883 1.00 98.44 109 VAL A CA 1
ATOM 819 C C . VAL A 1 109 ? -11.527 -9.786 16.577 1.00 98.44 109 VAL A C 1
ATOM 821 O O . VAL A 1 109 ? -11.215 -10.523 17.508 1.00 98.44 109 VAL A O 1
ATOM 824 N N . ASP A 1 110 ? -11.571 -10.184 15.308 1.00 98.25 110 ASP A N 1
ATOM 825 C CA . ASP A 1 110 ? -11.031 -11.450 14.807 1.00 98.25 110 ASP A CA 1
ATOM 826 C C . ASP A 1 110 ? -9.491 -11.345 14.730 1.00 98.25 110 ASP A C 1
ATOM 828 O O . ASP A 1 110 ? -8.973 -10.727 13.793 1.00 98.25 110 ASP A O 1
ATOM 832 N N . PRO A 1 111 ? -8.735 -11.903 15.700 1.00 97.62 111 PRO A N 1
ATOM 833 C CA . PRO A 1 111 ? -7.279 -11.784 15.708 1.00 97.62 111 PRO A CA 1
ATOM 834 C C . PRO A 1 111 ? -6.627 -12.596 14.585 1.00 97.62 111 PRO A C 1
ATOM 836 O O . PRO A 1 111 ? -5.516 -12.277 14.174 1.00 97.62 111 PRO A O 1
ATOM 839 N N . GLU A 1 112 ? -7.300 -13.630 14.069 1.00 97.12 112 GLU A N 1
ATOM 840 C CA . GLU A 1 112 ? -6.773 -14.439 12.973 1.00 97.12 112 GLU A CA 1
ATOM 841 C C . GLU A 1 112 ? -6.785 -13.626 11.678 1.00 97.12 112 GLU A C 1
ATOM 843 O O . GLU A 1 112 ? -5.773 -13.564 10.982 1.00 97.12 112 GLU A O 1
ATOM 848 N N . LEU A 1 113 ? -7.889 -12.927 11.391 1.00 97.69 113 LEU A N 1
ATOM 849 C CA . LEU A 1 113 ? -7.968 -12.038 10.231 1.00 97.69 113 LEU A CA 1
ATOM 850 C C . LEU A 1 113 ? -6.950 -10.888 10.310 1.00 97.69 113 LEU A C 1
ATOM 852 O O . LEU A 1 113 ? -6.331 -10.566 9.297 1.00 97.69 113 LEU A O 1
ATOM 856 N N . VAL A 1 114 ? -6.734 -10.309 11.497 1.00 98.06 114 VAL A N 1
ATOM 857 C CA . VAL A 1 114 ? -5.690 -9.288 11.713 1.00 98.06 114 VAL A CA 1
ATOM 858 C C . VAL A 1 114 ? -4.296 -9.865 11.450 1.00 98.06 114 VAL A C 1
ATOM 860 O O . VAL A 1 114 ? -3.534 -9.272 10.691 1.00 98.06 114 VAL A O 1
ATOM 863 N N . SER A 1 115 ? -3.995 -11.058 11.975 1.00 96.56 115 SER A N 1
ATOM 864 C CA . SER A 1 115 ? -2.716 -11.747 11.739 1.00 96.56 115 SER A CA 1
ATOM 865 C C . SER A 1 115 ? -2.435 -11.977 10.251 1.00 96.56 115 SER A C 1
ATOM 867 O O . SER A 1 115 ? -1.287 -11.944 9.825 1.00 96.56 115 SER A O 1
ATOM 869 N N . MET A 1 116 ? -3.464 -12.196 9.434 1.00 96.31 116 MET A N 1
ATOM 870 C CA . MET A 1 116 ? -3.288 -12.412 7.993 1.00 96.31 116 MET A CA 1
ATOM 871 C C . MET A 1 116 ? -3.016 -11.112 7.230 1.00 96.31 116 MET A C 1
ATOM 873 O O . MET A 1 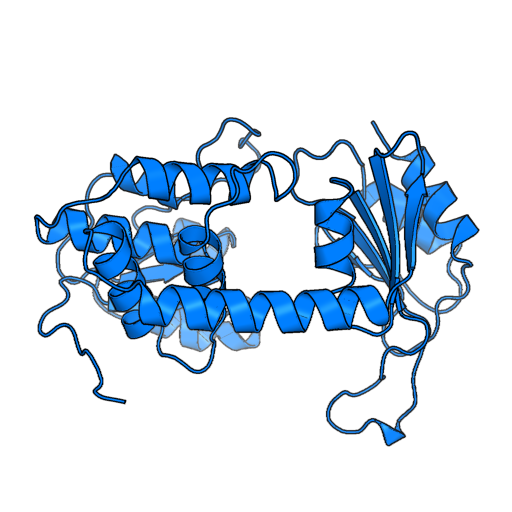116 ? -2.331 -11.141 6.208 1.00 96.31 116 MET A O 1
ATOM 877 N N . VAL A 1 117 ? -3.546 -9.979 7.707 1.00 96.56 117 VAL A N 1
ATOM 878 C CA . VAL A 1 117 ? -3.184 -8.652 7.183 1.00 96.56 117 VAL A CA 1
ATOM 879 C C . VAL A 1 117 ? -1.732 -8.334 7.545 1.00 96.56 117 VAL A C 1
ATOM 881 O O . VAL A 1 117 ? -0.973 -7.941 6.663 1.00 96.56 117 VAL A O 1
ATOM 884 N N . ASP A 1 118 ? -1.336 -8.592 8.792 1.00 95.19 118 ASP A N 1
ATOM 885 C CA . ASP A 1 118 ? 0.041 -8.443 9.276 1.00 95.19 118 ASP A CA 1
ATOM 886 C C . ASP A 1 118 ? 1.050 -9.275 8.475 1.00 95.19 118 ASP A C 1
ATOM 888 O O . ASP A 1 118 ? 2.042 -8.742 7.982 1.00 95.19 118 ASP A O 1
ATOM 892 N N . GLU A 1 119 ? 0.786 -10.570 8.291 1.00 92.69 119 GLU A N 1
ATOM 893 C CA . GLU A 1 119 ? 1.646 -11.448 7.492 1.00 92.69 119 GLU A CA 1
ATOM 894 C C . GLU A 1 119 ? 1.790 -10.945 6.055 1.00 92.69 119 GLU A C 1
ATOM 896 O O . GLU A 1 119 ? 2.886 -10.980 5.492 1.00 92.69 119 GLU A O 1
ATOM 901 N N . LEU A 1 120 ? 0.694 -10.476 5.449 1.00 92.38 120 LEU A N 1
ATOM 902 C CA . LEU A 1 120 ? 0.730 -9.930 4.099 1.00 92.38 120 LEU A CA 1
ATOM 903 C C . LEU A 1 120 ? 1.565 -8.663 4.020 1.00 92.38 120 LEU A C 1
ATOM 905 O O . LEU A 1 120 ? 2.304 -8.519 3.051 1.00 92.38 120 LEU A O 1
ATOM 909 N N . ASP A 1 121 ? 1.456 -7.773 4.999 1.00 91.44 121 ASP A N 1
ATOM 910 C CA . ASP A 1 121 ? 2.218 -6.533 5.002 1.00 91.44 121 ASP A CA 1
ATOM 911 C C . ASP A 1 121 ? 3.720 -6.782 5.219 1.00 91.44 121 ASP A C 1
ATOM 913 O O . ASP A 1 121 ? 4.548 -6.389 4.394 1.00 91.44 121 ASP A O 1
ATOM 917 N N . ARG A 1 122 ? 4.075 -7.573 6.240 1.00 89.50 122 ARG A N 1
ATOM 918 C CA . ARG A 1 122 ? 5.475 -7.885 6.572 1.00 89.50 122 ARG A CA 1
ATOM 919 C C . ARG A 1 122 ? 6.162 -8.776 5.546 1.00 89.50 122 ARG A C 1
ATOM 921 O O . ARG A 1 122 ? 7.297 -8.523 5.165 1.00 89.50 122 ARG A O 1
ATOM 928 N N . LEU A 1 123 ? 5.508 -9.861 5.135 1.00 86.62 123 LEU A N 1
ATOM 929 C CA . LEU A 1 123 ? 6.159 -10.946 4.386 1.00 86.62 123 LEU A CA 1
ATOM 930 C C . LEU A 1 123 ? 5.814 -10.934 2.895 1.00 86.62 123 LEU A C 1
ATOM 932 O O . LEU A 1 123 ? 6.456 -11.614 2.089 1.00 86.62 123 LEU A O 1
ATOM 936 N N . GLY A 1 124 ? 4.783 -10.184 2.521 1.00 87.94 124 GLY A N 1
ATOM 937 C CA . GLY A 1 124 ? 4.326 -10.078 1.151 1.00 87.94 124 GLY A CA 1
ATOM 938 C C . GLY A 1 124 ? 3.473 -11.251 0.671 1.00 87.94 124 GLY A C 1
ATOM 939 O O . GLY A 1 124 ? 3.242 -12.247 1.365 1.00 87.94 124 GLY A O 1
ATOM 940 N N . PRO A 1 125 ? 2.968 -11.151 -0.569 1.00 87.12 125 PRO A N 1
ATOM 941 C CA . PRO A 1 125 ? 1.898 -12.013 -1.068 1.00 87.12 125 PRO A CA 1
ATOM 942 C C . PRO A 1 125 ? 2.316 -13.466 -1.334 1.00 87.12 125 PRO A C 1
ATOM 944 O O . PRO A 1 125 ? 1.449 -14.292 -1.623 1.00 87.12 125 PRO A O 1
ATOM 947 N N . GLN A 1 126 ? 3.611 -13.787 -1.278 1.00 83.75 126 GLN A N 1
ATOM 948 C CA . GLN A 1 126 ? 4.104 -15.160 -1.430 1.00 83.75 126 GLN A CA 1
ATOM 949 C C . GLN A 1 126 ? 4.004 -15.966 -0.138 1.00 83.75 126 GLN A C 1
ATOM 951 O O . GLN A 1 126 ? 3.751 -17.169 -0.181 1.00 83.75 126 GLN A O 1
ATOM 956 N N . ALA A 1 127 ? 4.230 -15.300 0.992 1.00 79.06 127 ALA A N 1
ATOM 957 C CA . ALA A 1 127 ? 4.237 -15.915 2.310 1.00 79.06 127 ALA A CA 1
ATOM 958 C C . ALA A 1 127 ? 2.859 -15.854 2.980 1.00 79.06 127 ALA A C 1
ATOM 960 O O . ALA A 1 127 ? 2.529 -16.725 3.780 1.00 79.06 127 ALA A O 1
ATOM 961 N N . ALA A 1 128 ? 2.045 -14.859 2.627 1.00 78.38 128 ALA A N 1
ATOM 962 C CA . ALA A 1 128 ? 0.747 -14.644 3.245 1.00 78.38 128 ALA A CA 1
ATOM 963 C C . ALA A 1 128 ? -0.291 -15.712 2.884 1.00 78.38 128 ALA A C 1
ATOM 965 O O . ALA A 1 128 ? -0.449 -16.116 1.721 1.00 78.38 128 ALA A O 1
ATOM 966 N N . ARG A 1 129 ? -1.092 -16.101 3.880 1.00 78.50 129 ARG A N 1
ATOM 967 C CA . ARG A 1 129 ? -2.271 -16.940 3.659 1.00 78.50 129 ARG A CA 1
ATOM 968 C C . ARG A 1 129 ? -3.283 -16.210 2.773 1.00 78.50 129 ARG A C 1
ATOM 970 O O . ARG A 1 129 ? -3.669 -15.074 3.035 1.00 78.50 129 ARG A O 1
ATOM 977 N N . ARG A 1 130 ? -3.769 -16.885 1.728 1.00 83.75 130 ARG A N 1
ATOM 978 C CA . ARG A 1 130 ? -4.828 -16.338 0.869 1.00 83.75 130 ARG A CA 1
ATOM 979 C C . ARG A 1 130 ? -6.173 -16.394 1.584 1.00 83.75 130 ARG A C 1
ATOM 981 O O . ARG A 1 130 ? -6.620 -17.475 1.954 1.00 83.75 130 ARG A O 1
ATOM 988 N N . ASP A 1 131 ? -6.821 -15.243 1.704 1.00 94.56 131 ASP A N 1
ATOM 989 C CA . ASP A 1 131 ? -8.188 -15.108 2.202 1.00 94.56 131 ASP A CA 1
ATOM 990 C C . ASP A 1 131 ? -8.873 -13.933 1.498 1.00 94.56 131 ASP A C 1
ATOM 992 O O . ASP A 1 131 ? -8.304 -12.851 1.325 1.00 94.56 131 ASP A O 1
ATOM 996 N N . ASP A 1 132 ? -10.105 -14.171 1.070 1.00 96.56 132 ASP A N 1
ATOM 997 C CA . ASP A 1 132 ? -10.922 -13.221 0.325 1.00 96.56 132 ASP A CA 1
ATOM 998 C C . ASP A 1 132 ? -11.252 -11.962 1.140 1.00 96.56 132 ASP A C 1
ATOM 1000 O O . ASP A 1 132 ? -11.343 -10.865 0.583 1.00 96.56 132 ASP A O 1
ATOM 1004 N N . ARG A 1 133 ? -11.354 -12.080 2.469 1.00 97.81 133 ARG A N 1
ATOM 1005 C CA . ARG A 1 133 ? -11.566 -10.952 3.385 1.00 97.81 133 ARG A CA 1
ATOM 1006 C C . ARG A 1 133 ? -10.357 -10.024 3.402 1.00 97.81 133 ARG A C 1
ATOM 1008 O O . ARG A 1 133 ? -10.542 -8.814 3.335 1.00 97.81 133 ARG A O 1
ATOM 1015 N N . VAL A 1 134 ? -9.135 -10.562 3.401 1.00 97.19 134 VAL A N 1
ATOM 1016 C CA . VAL A 1 134 ? -7.896 -9.760 3.325 1.00 97.19 134 VAL A CA 1
ATOM 1017 C C . VAL A 1 134 ? -7.834 -9.001 1.997 1.00 97.19 134 VAL A C 1
ATOM 1019 O O . VAL A 1 134 ? -7.577 -7.797 1.969 1.00 97.19 134 VAL A O 1
ATOM 1022 N N . VAL A 1 135 ? -8.172 -9.668 0.888 1.00 95.38 135 VAL A N 1
ATOM 1023 C CA . VAL A 1 135 ? -8.280 -9.013 -0.428 1.00 95.38 135 VAL A CA 1
ATOM 1024 C C . VAL A 1 135 ? -9.325 -7.894 -0.400 1.00 95.38 135 VAL A C 1
ATOM 1026 O O . VAL A 1 135 ? -9.079 -6.802 -0.918 1.00 95.38 135 VAL A O 1
ATOM 1029 N N . ALA A 1 136 ? -10.487 -8.136 0.207 1.00 97.81 136 ALA A N 1
ATOM 1030 C CA . ALA A 1 136 ? -11.549 -7.145 0.314 1.00 97.81 136 ALA A CA 1
ATOM 1031 C C . ALA A 1 136 ? -11.143 -5.935 1.176 1.00 97.81 136 ALA A C 1
ATOM 1033 O O . ALA A 1 136 ? -11.402 -4.801 0.766 1.00 97.81 136 ALA A O 1
ATOM 1034 N N . ILE A 1 137 ? -10.442 -6.152 2.297 1.00 98.19 137 ILE A N 1
ATOM 1035 C CA . ILE A 1 137 ? -9.852 -5.091 3.131 1.00 98.19 137 ILE A CA 1
ATOM 1036 C C . ILE A 1 137 ? -8.902 -4.234 2.294 1.00 98.19 137 ILE A C 1
ATOM 1038 O O . ILE A 1 137 ? -9.080 -3.018 2.230 1.00 98.19 137 ILE A O 1
ATOM 1042 N N . ALA A 1 138 ? -7.963 -4.851 1.569 1.00 96.00 138 ALA A N 1
ATOM 1043 C CA . ALA A 1 138 ? -7.022 -4.127 0.715 1.00 96.00 138 ALA A CA 1
ATOM 1044 C C . ALA A 1 138 ? -7.734 -3.274 -0.349 1.00 96.00 138 ALA A C 1
ATOM 1046 O O . ALA A 1 138 ? -7.369 -2.121 -0.598 1.00 96.00 138 ALA A O 1
ATOM 1047 N N . ARG A 1 139 ? -8.801 -3.809 -0.960 1.00 95.88 139 ARG A N 1
ATOM 1048 C CA . ARG A 1 139 ? -9.621 -3.069 -1.934 1.00 95.88 139 ARG A CA 1
ATOM 1049 C C . ARG A 1 139 ? -10.374 -1.906 -1.304 1.00 95.88 139 ARG A C 1
ATOM 1051 O O . ARG A 1 139 ? -10.473 -0.854 -1.935 1.00 95.88 139 ARG A O 1
ATOM 1058 N N . LYS A 1 140 ? -10.901 -2.080 -0.093 1.00 97.31 140 LYS A N 1
ATOM 1059 C CA . LYS A 1 140 ? -11.610 -1.017 0.624 1.00 97.31 140 LYS A CA 1
ATOM 1060 C C . LYS A 1 140 ? -10.672 0.075 1.097 1.00 97.31 140 LYS A C 1
ATOM 1062 O O . LYS A 1 140 ? -10.997 1.241 0.895 1.00 97.31 140 LYS A O 1
ATOM 1067 N N . ALA A 1 141 ? -9.507 -0.279 1.631 1.00 97.25 141 ALA A N 1
ATOM 1068 C CA . ALA A 1 141 ? -8.480 0.679 2.019 1.00 97.25 141 ALA A CA 1
ATOM 1069 C C . ALA A 1 141 ? -8.050 1.562 0.832 1.00 97.25 141 ALA A C 1
ATOM 1071 O O . ALA A 1 141 ? -8.037 2.789 0.944 1.00 97.25 141 ALA A O 1
ATOM 1072 N N . ALA A 1 142 ? -7.834 0.956 -0.341 1.00 94.50 142 ALA A N 1
ATOM 1073 C CA . ALA A 1 142 ? -7.390 1.651 -1.548 1.00 94.50 142 ALA A CA 1
ATOM 1074 C C . ALA A 1 142 ? -8.459 2.522 -2.252 1.00 94.50 142 ALA A C 1
ATOM 1076 O O . ALA A 1 142 ? -8.115 3.259 -3.184 1.00 94.50 142 ALA A O 1
ATOM 1077 N N . ASP A 1 143 ? -9.743 2.476 -1.862 1.00 95.25 143 ASP A N 1
ATOM 1078 C CA . ASP A 1 143 ? -10.797 3.270 -2.520 1.00 95.25 143 ASP A CA 1
ATOM 1079 C C . ASP A 1 143 ? -10.760 4.738 -2.079 1.00 95.25 143 ASP A C 1
ATOM 1081 O O . ASP A 1 143 ? -11.542 5.190 -1.242 1.00 95.25 143 ASP A O 1
ATOM 1085 N N . PHE A 1 144 ? -9.862 5.514 -2.691 1.00 91.50 144 PHE A N 1
ATOM 1086 C CA . PHE A 1 144 ? -9.644 6.931 -2.383 1.00 91.50 144 PHE A CA 1
ATOM 1087 C C . PHE A 1 144 ? -10.898 7.821 -2.510 1.00 91.50 144 PHE A C 1
ATOM 1089 O O . PHE A 1 144 ? -10.892 8.957 -2.038 1.00 91.50 144 PHE A O 1
ATOM 1096 N N . ARG A 1 145 ? -11.972 7.327 -3.141 1.00 95.00 145 ARG A N 1
ATOM 1097 C CA . ARG A 1 145 ? -13.247 8.044 -3.306 1.00 95.00 145 ARG A CA 1
ATOM 1098 C C . ARG A 1 145 ? -14.167 7.900 -2.095 1.00 95.00 145 ARG A C 1
ATOM 1100 O O . ARG A 1 145 ? -15.082 8.703 -1.933 1.00 95.00 145 ARG A O 1
ATOM 1107 N N . THR A 1 146 ? -13.951 6.888 -1.262 1.00 95.56 146 THR A N 1
ATOM 1108 C CA . THR A 1 146 ? -14.689 6.684 -0.013 1.00 95.56 146 THR A CA 1
ATOM 1109 C C . THR A 1 146 ? -13.979 7.432 1.116 1.00 95.56 146 THR A C 1
ATOM 1111 O O . THR A 1 146 ? -12.764 7.306 1.223 1.00 95.56 146 THR A O 1
ATOM 1114 N N . PRO A 1 147 ? -14.655 8.208 1.975 1.00 96.19 147 PRO A N 1
ATOM 1115 C CA . PRO A 1 147 ? -14.016 8.816 3.144 1.00 96.19 147 PRO A CA 1
ATOM 1116 C C . PRO A 1 147 ? -13.301 7.779 4.023 1.00 96.19 147 PRO A C 1
ATOM 1118 O O . PRO A 1 147 ? -13.794 6.667 4.186 1.00 96.19 147 PRO A O 1
ATOM 1121 N N . ILE A 1 148 ? -12.159 8.138 4.621 1.00 96.69 148 ILE A N 1
ATOM 1122 C CA . ILE A 1 148 ? -11.378 7.219 5.472 1.00 96.69 148 ILE A CA 1
ATOM 1123 C C . ILE A 1 148 ? -12.220 6.614 6.605 1.00 96.69 148 ILE A C 1
ATOM 1125 O O . ILE A 1 148 ? -12.158 5.411 6.828 1.00 96.69 148 ILE A O 1
ATOM 1129 N N . ALA A 1 149 ? -13.085 7.411 7.239 1.00 96.81 149 ALA A N 1
ATOM 1130 C CA . ALA A 1 149 ? -13.984 6.944 8.293 1.00 96.81 149 ALA A CA 1
ATOM 1131 C C . ALA A 1 149 ? -14.928 5.825 7.818 1.00 96.81 149 ALA A C 1
ATOM 1133 O O . ALA A 1 149 ? -15.140 4.859 8.543 1.00 96.81 149 ALA A O 1
ATOM 1134 N N . ASP A 1 150 ? -15.442 5.916 6.588 1.00 97.19 150 ASP A N 1
ATOM 1135 C CA . ASP A 1 150 ? -16.336 4.904 6.017 1.00 97.19 150 ASP A CA 1
ATOM 1136 C C . ASP A 1 150 ? -15.569 3.616 5.659 1.00 97.19 150 ASP A C 1
ATOM 1138 O O . ASP A 1 150 ? -16.113 2.518 5.770 1.00 97.19 150 ASP A O 1
ATOM 1142 N N . ARG A 1 151 ? -14.291 3.728 5.262 1.00 97.94 151 ARG A N 1
ATOM 1143 C CA . ARG A 1 151 ? -13.417 2.561 5.040 1.00 97.94 151 ARG A CA 1
ATOM 1144 C C . ARG A 1 151 ? -13.119 1.848 6.356 1.00 97.94 151 ARG A C 1
ATOM 1146 O O . ARG A 1 151 ? -13.284 0.635 6.427 1.00 97.94 151 ARG A O 1
ATOM 1153 N N . VAL A 1 152 ? -12.734 2.605 7.388 1.00 98.25 152 VAL A N 1
ATOM 1154 C CA . VAL A 1 152 ? -12.469 2.073 8.733 1.00 98.25 152 VAL A CA 1
ATOM 1155 C C . VAL A 1 152 ? -13.721 1.421 9.305 1.00 98.25 152 VAL A C 1
ATOM 1157 O O . VAL A 1 152 ? -13.641 0.299 9.782 1.00 98.25 152 VAL A O 1
ATOM 1160 N N . ALA A 1 153 ? -14.882 2.071 9.198 1.00 97.56 153 ALA A N 1
ATOM 1161 C CA . ALA A 1 153 ? -16.165 1.516 9.626 1.00 97.56 153 ALA A CA 1
ATOM 1162 C C . ALA A 1 153 ? -16.461 0.162 8.968 1.00 97.56 153 ALA A C 1
ATOM 1164 O O . ALA A 1 153 ? -16.812 -0.800 9.646 1.00 97.56 153 ALA A O 1
ATOM 1165 N N . TRP A 1 154 ? -16.274 0.072 7.650 1.00 98.12 154 TRP A N 1
ATOM 1166 C CA . TRP A 1 154 ? -16.505 -1.165 6.912 1.00 98.12 154 TRP A CA 1
ATOM 1167 C C . TRP A 1 154 ? -15.567 -2.293 7.360 1.00 98.12 154 TRP A C 1
ATOM 1169 O O . TRP A 1 154 ? -16.020 -3.421 7.549 1.00 98.12 154 TRP A O 1
ATOM 1179 N N . VAL A 1 155 ? -14.276 -1.992 7.555 1.00 98.50 155 VAL A N 1
ATOM 1180 C CA . VAL A 1 155 ? -13.296 -2.980 8.036 1.00 98.50 155 VAL A CA 1
ATOM 1181 C C . VAL A 1 155 ? -13.591 -3.370 9.484 1.00 98.50 155 VAL A C 1
ATOM 1183 O O . VAL A 1 155 ? -13.542 -4.551 9.803 1.00 98.50 155 VAL A O 1
ATOM 1186 N N . ALA A 1 156 ? -13.978 -2.418 10.334 1.00 98.38 156 ALA A N 1
ATOM 1187 C CA . ALA A 1 156 ? -14.365 -2.654 11.723 1.00 98.38 156 ALA A CA 1
ATOM 1188 C C . ALA A 1 156 ? -15.555 -3.620 11.835 1.00 98.38 156 ALA A C 1
ATOM 1190 O O . ALA A 1 156 ? -15.521 -4.539 12.649 1.00 98.38 156 ALA A O 1
ATOM 1191 N N . ASP A 1 157 ? -16.571 -3.468 10.987 1.00 98.19 157 ASP A N 1
ATOM 1192 C CA . ASP A 1 157 ? -17.686 -4.416 10.908 1.00 98.19 157 ASP A CA 1
ATOM 1193 C C . ASP A 1 157 ? -17.220 -5.814 10.484 1.00 98.19 157 ASP A C 1
ATOM 1195 O O . ASP A 1 157 ? -17.541 -6.806 11.138 1.00 98.19 157 ASP A O 1
ATOM 1199 N N . LEU A 1 158 ? -16.415 -5.896 9.419 1.00 98.31 158 LEU A N 1
ATOM 1200 C CA . LEU A 1 158 ? -15.919 -7.172 8.903 1.00 98.31 158 LEU A CA 1
ATOM 1201 C C . LEU A 1 158 ? -15.091 -7.933 9.951 1.00 98.31 158 LEU A C 1
ATOM 1203 O O . LEU A 1 158 ? -15.328 -9.119 10.170 1.00 98.31 158 LEU A O 1
ATOM 1207 N N . ILE A 1 159 ? -14.141 -7.265 10.615 1.00 98.19 159 ILE A N 1
ATOM 1208 C CA . ILE A 1 159 ? -13.300 -7.901 11.644 1.00 98.19 159 ILE A CA 1
ATOM 1209 C C . ILE A 1 159 ? -14.073 -8.181 12.942 1.00 98.19 159 ILE A C 1
ATOM 1211 O O . ILE A 1 159 ? -13.623 -8.993 13.743 1.00 98.19 159 ILE A O 1
ATOM 1215 N N . ALA A 1 160 ? -15.219 -7.528 13.173 1.00 98.00 160 ALA A N 1
ATOM 1216 C CA . ALA A 1 160 ? -16.109 -7.850 14.291 1.00 98.00 160 ALA A CA 1
ATOM 1217 C C . ALA A 1 160 ? -16.934 -9.125 14.044 1.00 98.00 160 ALA A C 1
ATOM 1219 O O . ALA A 1 160 ? -17.507 -9.662 14.995 1.00 98.00 160 ALA A O 1
ATOM 1220 N N . GLY A 1 161 ? -16.960 -9.624 12.803 1.00 97.06 161 GLY A N 1
ATOM 1221 C CA . GLY A 1 161 ? -17.722 -10.801 12.393 1.00 97.06 161 GLY A CA 1
ATOM 1222 C C . GLY A 1 161 ? -19.073 -10.481 11.751 1.00 97.06 161 GLY A C 1
ATOM 1223 O O . GLY A 1 161 ? -19.878 -11.395 11.570 1.00 97.06 161 GLY A O 1
ATOM 1224 N N . ASP A 1 162 ? -19.337 -9.218 11.403 1.00 97.38 162 ASP A N 1
ATOM 1225 C CA . ASP A 1 162 ? -20.553 -8.860 10.676 1.00 97.38 162 ASP A CA 1
ATOM 1226 C C . ASP A 1 162 ? -20.532 -9.501 9.279 1.00 97.38 162 ASP A C 1
ATOM 1228 O O . ASP A 1 162 ? -19.506 -9.520 8.592 1.00 97.38 162 ASP A O 1
ATOM 1232 N N . ASP A 1 163 ? -21.682 -10.008 8.830 1.00 96.94 163 ASP A N 1
ATOM 1233 C CA . ASP A 1 163 ? -21.779 -10.641 7.516 1.00 96.94 163 ASP A CA 1
ATOM 1234 C C . ASP A 1 163 ? -21.626 -9.604 6.393 1.00 96.94 163 ASP A C 1
ATOM 1236 O O . ASP A 1 163 ? -22.489 -8.753 6.163 1.00 96.94 163 ASP A O 1
ATOM 1240 N N . LYS A 1 164 ? -20.501 -9.694 5.683 1.00 97.38 164 LYS A N 1
ATOM 1241 C CA . LYS A 1 164 ? -20.176 -8.909 4.484 1.00 97.38 164 LYS A CA 1
ATOM 1242 C C . LYS A 1 164 ? -19.949 -9.811 3.266 1.00 97.38 164 LYS A C 1
ATOM 1244 O O . LYS A 1 164 ? -19.312 -9.377 2.307 1.00 97.38 164 LYS A O 1
ATOM 1249 N N . THR A 1 165 ? -20.421 -11.061 3.292 1.00 97.44 165 THR A N 1
ATOM 1250 C CA . THR A 1 165 ? -20.075 -12.102 2.303 1.00 97.44 165 THR A CA 1
ATOM 1251 C C . THR A 1 165 ? -20.299 -11.647 0.858 1.00 97.44 165 THR A C 1
ATOM 1253 O O . THR A 1 165 ? -19.411 -11.795 0.018 1.00 97.44 165 THR A O 1
ATOM 1256 N N . GLU A 1 166 ? -21.449 -11.034 0.562 1.00 97.88 166 GLU A N 1
ATOM 1257 C CA . GLU A 1 166 ? -21.758 -10.535 -0.786 1.00 97.88 166 GLU A CA 1
ATOM 1258 C C . GLU A 1 166 ? -20.822 -9.394 -1.216 1.00 97.88 166 GLU A C 1
ATOM 1260 O O . GLU A 1 166 ? -20.307 -9.391 -2.336 1.00 97.88 166 GLU A O 1
ATOM 1265 N N . GLU A 1 167 ? -20.552 -8.433 -0.327 1.00 97.75 167 GLU A N 1
ATOM 1266 C CA . GLU A 1 167 ? -19.647 -7.316 -0.619 1.00 97.75 167 GLU A CA 1
ATOM 1267 C C . GLU A 1 167 ? -18.206 -7.795 -0.833 1.00 97.75 167 GLU A C 1
ATOM 1269 O O . GLU A 1 167 ? -17.530 -7.330 -1.756 1.00 97.75 167 GLU A O 1
ATOM 1274 N N . VAL A 1 168 ? -17.745 -8.744 -0.012 1.00 98.38 168 VAL A N 1
ATOM 1275 C CA . VAL A 1 168 ? -16.432 -9.389 -0.144 1.00 98.38 168 VAL A CA 1
ATOM 1276 C C . VAL A 1 168 ? -16.321 -10.072 -1.505 1.00 98.38 168 VAL A C 1
ATOM 1278 O O . VAL A 1 168 ? -15.369 -9.797 -2.238 1.00 98.38 168 VAL A O 1
ATOM 1281 N N . ALA A 1 169 ? -17.315 -10.875 -1.895 1.00 98.06 169 ALA A N 1
ATOM 1282 C CA . ALA A 1 169 ? -17.321 -11.561 -3.186 1.00 98.06 169 ALA A CA 1
ATOM 1283 C C . ALA A 1 169 ? -17.214 -10.578 -4.366 1.00 98.06 169 ALA A C 1
ATOM 1285 O O . ALA A 1 169 ? -16.401 -10.779 -5.270 1.00 98.06 169 ALA A O 1
ATOM 1286 N N . VAL A 1 170 ? -17.955 -9.464 -4.326 1.00 98.06 170 VAL A N 1
ATOM 1287 C CA . VAL A 1 170 ? -17.896 -8.415 -5.362 1.00 98.06 170 VAL A CA 1
ATOM 1288 C C . VAL A 1 170 ? -16.505 -7.777 -5.451 1.00 98.06 170 VAL A C 1
ATOM 1290 O O . VAL A 1 170 ? -15.986 -7.558 -6.551 1.00 98.06 170 VAL A O 1
ATOM 1293 N N . LEU A 1 171 ? -15.881 -7.467 -4.310 1.00 97.31 171 LEU A N 1
ATOM 1294 C CA . LEU A 1 171 ? -14.546 -6.860 -4.266 1.00 97.31 171 LEU A CA 1
ATOM 1295 C C . LEU A 1 171 ? -13.468 -7.819 -4.785 1.00 97.31 171 LEU A C 1
ATOM 1297 O O . LEU A 1 171 ? -12.587 -7.399 -5.544 1.00 97.31 171 LEU A O 1
ATOM 1301 N N . VAL A 1 172 ? -13.563 -9.097 -4.419 1.00 96.75 172 VAL A N 1
ATOM 1302 C CA . VAL A 1 172 ? -12.653 -10.159 -4.865 1.00 96.75 172 VAL A CA 1
ATOM 1303 C C . VAL A 1 172 ? -12.797 -10.407 -6.361 1.00 96.75 172 VAL A C 1
ATOM 1305 O O . VAL A 1 172 ? -11.793 -10.432 -7.071 1.00 96.75 172 VAL A O 1
ATOM 1308 N N . GLU A 1 173 ? -14.021 -10.512 -6.879 1.00 97.06 173 GLU A N 1
ATOM 1309 C CA . GLU A 1 173 ? -14.260 -10.696 -8.312 1.00 97.06 173 GLU A CA 1
ATOM 1310 C C . GLU A 1 173 ? -13.729 -9.506 -9.124 1.00 97.06 173 GLU A C 1
ATOM 1312 O O . GLU A 1 173 ? -13.075 -9.683 -10.155 1.00 97.06 173 GLU A O 1
ATOM 1317 N N . ALA A 1 174 ? -13.960 -8.274 -8.656 1.00 95.12 174 ALA A N 1
ATOM 1318 C CA . ALA A 1 174 ? -13.408 -7.080 -9.291 1.00 95.12 174 ALA A CA 1
ATOM 1319 C C . ALA A 1 174 ? -11.872 -7.104 -9.312 1.00 95.12 174 ALA A C 1
ATOM 1321 O O . ALA A 1 174 ? -11.269 -6.828 -10.351 1.00 95.12 174 ALA A O 1
ATOM 1322 N N . ARG A 1 175 ? -11.235 -7.485 -8.196 1.00 93.38 175 ARG A N 1
ATOM 1323 C CA . ARG A 1 175 ? -9.779 -7.651 -8.121 1.00 93.38 175 ARG A CA 1
ATOM 1324 C C . ARG A 1 175 ? -9.286 -8.739 -9.073 1.00 93.38 175 ARG A C 1
ATOM 1326 O O . ARG A 1 175 ? -8.280 -8.532 -9.745 1.00 93.38 175 ARG A O 1
ATOM 1333 N N . ASN A 1 176 ? -9.955 -9.887 -9.133 1.00 93.69 176 ASN A N 1
ATOM 1334 C CA . ASN A 1 176 ? -9.528 -11.010 -9.967 1.00 93.69 176 ASN A CA 1
ATOM 1335 C C . ASN A 1 176 ? -9.601 -10.648 -11.451 1.00 93.69 176 ASN A C 1
ATOM 1337 O O . ASN A 1 176 ? -8.615 -10.832 -12.154 1.00 93.69 176 ASN A O 1
ATOM 1341 N N . ARG A 1 177 ? -10.682 -9.994 -11.896 1.00 95.56 177 ARG A N 1
ATOM 1342 C CA . ARG A 1 177 ? -10.788 -9.479 -13.273 1.00 95.56 177 ARG A CA 1
ATOM 1343 C C . ARG A 1 177 ? -9.661 -8.511 -13.629 1.00 95.56 177 ARG A C 1
ATOM 1345 O O . ARG A 1 177 ? -9.105 -8.586 -14.721 1.00 95.56 177 ARG A O 1
ATOM 1352 N N . GLU A 1 178 ? -9.305 -7.614 -12.711 1.00 93.62 178 GLU A N 1
ATOM 1353 C CA . GLU A 1 178 ? -8.181 -6.693 -12.902 1.00 93.62 178 GLU A CA 1
ATOM 1354 C C . GLU A 1 178 ? -6.827 -7.420 -12.992 1.00 93.62 178 GLU A C 1
ATOM 1356 O O . GLU A 1 178 ? -5.981 -7.041 -13.803 1.00 93.62 178 GLU A O 1
ATOM 1361 N N . PHE A 1 179 ? -6.614 -8.458 -12.180 1.00 92.00 179 PHE A N 1
ATOM 1362 C CA . PHE A 1 179 ? -5.397 -9.274 -12.220 1.00 92.00 179 PHE A CA 1
ATOM 1363 C C . PHE A 1 179 ? -5.325 -10.147 -13.474 1.00 92.00 179 PHE A C 1
ATOM 1365 O O . PHE A 1 179 ? -4.248 -10.289 -14.045 1.00 92.00 179 PHE A O 1
ATOM 1372 N N . ASP A 1 180 ? -6.444 -10.698 -13.935 1.00 95.25 180 ASP A N 1
ATOM 1373 C CA . ASP A 1 180 ? -6.495 -11.489 -15.164 1.00 95.25 180 ASP A CA 1
ATOM 1374 C C . ASP A 1 180 ? -6.212 -10.616 -16.390 1.00 95.25 180 ASP A C 1
ATOM 1376 O O . ASP A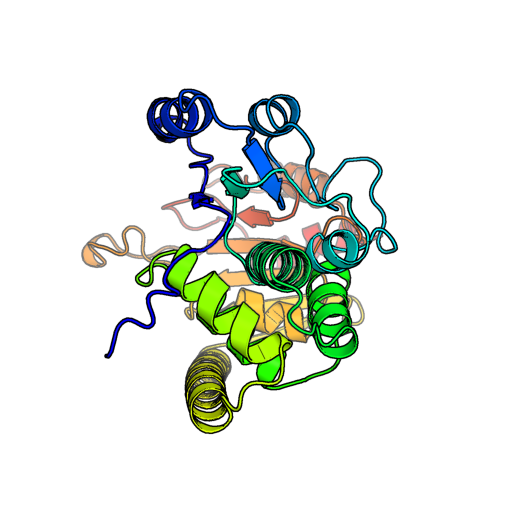 1 180 ? -5.417 -10.999 -17.249 1.00 95.25 180 ASP A O 1
ATOM 1380 N N . ALA A 1 181 ? -6.762 -9.397 -16.427 1.00 95.81 181 ALA A N 1
ATOM 1381 C CA . ALA A 1 181 ? -6.412 -8.402 -17.438 1.00 95.81 181 ALA A CA 1
ATOM 1382 C C . ALA A 1 181 ? -4.921 -8.034 -17.383 1.00 95.81 181 ALA A C 1
ATOM 1384 O O . ALA A 1 181 ? -4.263 -7.960 -18.421 1.00 95.81 181 ALA A O 1
ATOM 1385 N N . ALA A 1 182 ? -4.365 -7.860 -16.179 1.00 95.38 182 ALA A N 1
ATOM 1386 C CA . ALA A 1 182 ? -2.942 -7.602 -16.006 1.00 95.38 182 ALA A CA 1
ATOM 1387 C C . ALA A 1 182 ? -2.091 -8.758 -16.545 1.00 95.38 182 ALA A C 1
ATOM 1389 O O . ALA A 1 182 ? -1.161 -8.512 -17.306 1.00 95.38 182 ALA A O 1
ATOM 1390 N N . LYS A 1 183 ? -2.416 -10.010 -16.201 1.00 95.25 183 LYS A N 1
ATOM 1391 C CA . LYS A 1 183 ? -1.696 -11.203 -16.677 1.00 95.25 183 LYS A CA 1
ATOM 1392 C C . LYS A 1 183 ? -1.758 -11.330 -18.193 1.00 95.25 183 LYS A C 1
ATOM 1394 O O . LYS A 1 183 ? -0.738 -11.592 -18.813 1.00 95.25 183 LYS A O 1
ATOM 1399 N N . ALA A 1 184 ? -2.924 -11.093 -18.792 1.00 95.81 184 ALA A N 1
ATOM 1400 C CA . ALA A 1 184 ? -3.084 -11.125 -20.244 1.00 95.81 184 ALA A CA 1
ATOM 1401 C C . ALA A 1 184 ? -2.244 -10.050 -20.960 1.00 95.81 184 ALA A C 1
ATOM 1403 O O . ALA A 1 184 ? -1.813 -10.260 -22.090 1.00 95.81 184 ALA A O 1
ATOM 1404 N N . ALA A 1 185 ? -2.002 -8.914 -20.300 1.00 94.69 185 ALA A N 1
ATOM 1405 C CA . ALA A 1 185 ? -1.223 -7.793 -20.822 1.00 94.69 185 ALA A CA 1
ATOM 1406 C C . ALA A 1 185 ? 0.257 -7.796 -20.387 1.00 94.69 185 ALA A C 1
ATOM 1408 O O . ALA A 1 185 ? 0.958 -6.815 -20.636 1.00 94.69 185 ALA A O 1
ATOM 1409 N N . SER A 1 186 ? 0.730 -8.847 -19.708 1.00 97.50 186 SER A N 1
ATOM 1410 C CA . SER A 1 186 ? 2.076 -8.879 -19.125 1.00 97.50 186 SER A CA 1
ATOM 1411 C C . SER A 1 186 ? 2.828 -10.151 -19.484 1.00 97.50 186 SER A C 1
ATOM 1413 O O . SER A 1 186 ? 2.257 -11.235 -19.549 1.00 97.50 186 SER A O 1
ATOM 1415 N N . ASN A 1 187 ? 4.142 -10.025 -19.622 1.00 98.06 187 ASN A N 1
ATOM 1416 C CA . ASN A 1 187 ? 5.057 -11.155 -19.574 1.00 98.06 187 ASN A CA 1
ATOM 1417 C C . ASN A 1 187 ? 5.786 -11.129 -18.228 1.00 98.06 187 ASN A C 1
ATOM 1419 O O . ASN A 1 187 ? 6.379 -10.108 -17.877 1.00 98.06 187 ASN A O 1
ATOM 1423 N N . VAL A 1 188 ? 5.719 -12.229 -17.480 1.00 97.75 188 VAL A N 1
ATOM 1424 C CA . VAL A 1 188 ? 6.413 -12.395 -16.202 1.00 97.75 188 VAL A CA 1
ATOM 1425 C C . VAL A 1 188 ? 7.398 -13.546 -16.335 1.00 97.75 188 VAL A C 1
ATOM 1427 O O . VAL A 1 188 ? 7.030 -14.645 -16.747 1.00 97.75 188 VAL A O 1
ATOM 1430 N N . SER A 1 189 ? 8.650 -13.295 -15.973 1.00 98.06 189 SER A N 1
ATOM 1431 C CA . SER A 1 189 ? 9.704 -14.305 -15.947 1.00 98.06 189 SER A CA 1
ATOM 1432 C C . SER A 1 189 ? 10.508 -14.208 -14.657 1.00 98.06 189 SER A C 1
ATOM 1434 O O . SER A 1 189 ? 10.565 -13.158 -14.021 1.00 98.06 189 SER A O 1
ATOM 1436 N N . LEU A 1 190 ? 11.114 -15.319 -14.256 1.00 98.19 190 LEU A N 1
ATOM 1437 C CA . LEU A 1 190 ? 11.913 -15.413 -13.042 1.00 98.19 190 LEU A CA 1
ATOM 1438 C C . LEU A 1 190 ? 13.392 -15.539 -13.396 1.00 98.19 190 LEU A C 1
ATOM 1440 O O . LEU A 1 190 ? 13.766 -16.343 -14.250 1.00 98.19 190 LEU A O 1
ATOM 1444 N N . VAL A 1 191 ? 14.238 -14.779 -12.704 1.00 97.62 191 VAL A N 1
ATOM 1445 C CA . VAL A 1 191 ? 15.700 -14.828 -12.854 1.00 97.62 191 VAL A CA 1
ATOM 1446 C C . VAL A 1 191 ? 16.383 -14.976 -11.494 1.00 97.62 191 VAL A C 1
ATOM 1448 O O . VAL A 1 191 ? 15.743 -14.913 -10.442 1.00 97.62 191 VAL A O 1
ATOM 1451 N N . SER A 1 192 ? 17.695 -15.231 -11.501 1.00 95.62 192 SER A N 1
ATOM 1452 C CA . SER A 1 192 ? 18.516 -15.328 -10.282 1.00 95.62 192 SER A CA 1
ATOM 1453 C C . SER A 1 192 ? 17.991 -16.344 -9.259 1.00 95.62 192 SER A C 1
ATOM 1455 O O . SER A 1 192 ? 18.002 -16.098 -8.052 1.00 95.62 192 SER A O 1
ATOM 1457 N N . GLY A 1 193 ? 17.515 -17.489 -9.765 1.00 93.19 193 GLY A N 1
ATOM 1458 C CA . GLY A 1 193 ? 16.941 -18.567 -8.956 1.00 93.19 193 GLY A CA 1
ATOM 1459 C C . GLY A 1 193 ? 15.543 -18.264 -8.410 1.00 93.19 193 GLY A C 1
ATOM 1460 O O . GLY A 1 193 ? 15.186 -18.801 -7.371 1.00 93.19 193 GLY A O 1
ATOM 1461 N N . GLY A 1 194 ? 14.776 -17.384 -9.064 1.00 94.44 194 GLY A N 1
ATOM 1462 C CA . GLY A 1 194 ? 13.442 -16.976 -8.604 1.00 94.44 194 GLY A CA 1
ATOM 1463 C C . GLY A 1 194 ? 13.450 -15.814 -7.614 1.00 94.44 194 GLY A C 1
ATOM 1464 O O . GLY A 1 194 ? 12.404 -15.442 -7.102 1.00 94.44 194 GLY A O 1
ATOM 1465 N N . ARG A 1 195 ? 14.616 -15.212 -7.349 1.00 95.00 195 ARG A N 1
ATOM 1466 C CA . ARG A 1 195 ? 14.741 -14.078 -6.418 1.00 95.00 195 ARG A CA 1
ATOM 1467 C C . ARG A 1 195 ? 14.324 -12.743 -7.027 1.00 95.00 195 ARG A C 1
ATOM 1469 O O . ARG A 1 195 ? 14.037 -11.810 -6.284 1.00 95.00 195 ARG A O 1
ATOM 1476 N N . ILE A 1 196 ? 14.299 -12.655 -8.357 1.00 97.75 196 ILE A N 1
ATOM 1477 C CA . ILE A 1 196 ? 13.827 -11.485 -9.094 1.00 97.75 196 ILE A CA 1
ATOM 1478 C C . ILE A 1 196 ? 12.736 -11.924 -10.069 1.00 97.75 196 ILE A C 1
ATOM 1480 O O . ILE A 1 196 ? 12.958 -12.822 -10.887 1.00 97.75 196 ILE A O 1
ATOM 1484 N N . ALA A 1 197 ? 11.600 -11.235 -10.027 1.00 98.19 197 ALA A N 1
ATOM 1485 C CA . ALA A 1 197 ? 10.571 -11.295 -11.050 1.00 98.19 197 ALA A CA 1
ATOM 1486 C C . ALA A 1 197 ? 10.783 -10.153 -12.045 1.00 98.19 197 ALA A C 1
ATOM 1488 O O . ALA A 1 197 ? 10.790 -8.976 -11.685 1.00 98.19 197 ALA A O 1
ATOM 1489 N N . VAL A 1 198 ? 10.956 -10.500 -13.313 1.00 98.62 198 VAL A N 1
ATOM 1490 C CA . VAL A 1 198 ? 11.041 -9.551 -14.417 1.00 98.62 198 VAL A CA 1
ATOM 1491 C C . VAL A 1 198 ? 9.672 -9.462 -15.071 1.00 98.62 198 VAL A C 1
ATOM 1493 O O . VAL A 1 198 ? 9.150 -10.469 -15.550 1.00 98.62 198 VAL A O 1
ATOM 1496 N N . VAL A 1 199 ? 9.091 -8.263 -15.088 1.00 98.50 199 VAL A N 1
ATOM 1497 C CA . VAL A 1 199 ? 7.742 -8.021 -15.607 1.00 98.50 199 VAL A CA 1
ATOM 1498 C C . VAL A 1 199 ? 7.795 -7.020 -16.747 1.00 98.50 199 VAL A C 1
ATOM 1500 O O . VAL A 1 199 ? 8.120 -5.862 -16.524 1.00 98.50 199 VAL A O 1
ATOM 1503 N N . VAL A 1 200 ? 7.405 -7.427 -17.951 1.00 98.50 200 VAL A N 1
ATOM 1504 C CA . VAL A 1 200 ? 7.190 -6.507 -19.078 1.00 98.50 200 VAL A CA 1
ATOM 1505 C C . VAL A 1 200 ? 5.689 -6.290 -19.231 1.00 98.50 200 VAL A C 1
ATOM 1507 O O . VAL A 1 200 ? 4.958 -7.244 -19.498 1.00 98.50 200 VAL A O 1
ATOM 1510 N N . SER A 1 201 ? 5.209 -5.066 -19.008 1.00 97.62 201 SER A N 1
ATOM 1511 C CA . SER A 1 201 ? 3.772 -4.773 -18.964 1.00 97.62 201 SER A CA 1
ATOM 1512 C C . SER A 1 201 ? 3.451 -3.297 -19.173 1.00 97.62 201 SER A C 1
ATOM 1514 O O . SER A 1 201 ? 4.111 -2.423 -18.617 1.00 97.62 201 SER A O 1
ATOM 1516 N N . THR A 1 202 ? 2.360 -3.018 -19.884 1.00 95.00 202 THR A N 1
ATOM 1517 C CA . THR A 1 202 ? 1.728 -1.687 -19.921 1.00 95.00 202 THR A CA 1
ATOM 1518 C C . THR A 1 202 ? 0.634 -1.529 -18.858 1.00 95.00 202 THR A C 1
ATOM 1520 O O . THR A 1 202 ? 0.082 -0.442 -18.675 1.00 95.00 202 THR A O 1
ATOM 1523 N N . HIS A 1 203 ? 0.309 -2.599 -18.125 1.00 95.31 203 HIS A N 1
ATOM 1524 C CA . HIS A 1 203 ? -0.760 -2.603 -17.137 1.00 95.31 203 HIS A CA 1
ATOM 1525 C C . HIS A 1 203 ? -0.289 -2.054 -15.786 1.00 95.31 203 HIS A C 1
ATOM 1527 O O . HIS A 1 203 ? 0.779 -2.397 -15.280 1.00 95.31 203 HIS A O 1
ATOM 1533 N N . ARG A 1 204 ? -1.145 -1.271 -15.117 1.00 91.88 204 ARG A N 1
ATOM 1534 C CA . ARG A 1 204 ? -0.834 -0.634 -13.820 1.00 91.88 204 ARG A CA 1
ATOM 1535 C C . ARG A 1 204 ? -0.496 -1.603 -12.676 1.00 91.88 204 ARG A C 1
ATOM 1537 O O . ARG A 1 204 ? 0.055 -1.173 -11.675 1.00 91.88 204 ARG A O 1
ATOM 1544 N N . PHE A 1 205 ? -0.849 -2.882 -12.815 1.00 93.69 205 PHE A N 1
ATOM 1545 C CA . PHE A 1 205 ? -0.579 -3.932 -11.823 1.00 93.69 205 PHE A CA 1
ATOM 1546 C C . PHE A 1 205 ? 0.662 -4.775 -12.146 1.00 93.69 205 PHE A C 1
ATOM 1548 O O . PHE A 1 205 ? 0.856 -5.810 -11.517 1.00 93.69 205 PHE A O 1
ATOM 1555 N N . GLY A 1 206 ? 1.509 -4.362 -13.098 1.00 95.12 206 GLY A N 1
ATOM 1556 C CA . GLY A 1 206 ? 2.720 -5.112 -13.452 1.00 95.12 206 GLY A CA 1
ATOM 1557 C C . GLY A 1 206 ? 3.613 -5.417 -12.241 1.00 95.12 206 GLY A C 1
ATOM 1558 O O . GLY A 1 206 ? 4.001 -6.562 -12.032 1.00 95.12 206 GLY A O 1
ATOM 1559 N N . THR A 1 207 ? 3.859 -4.437 -11.369 1.00 95.38 207 THR A N 1
ATOM 1560 C CA . THR A 1 207 ? 4.643 -4.655 -10.140 1.00 95.38 207 THR A CA 1
ATOM 1561 C C . THR A 1 207 ? 3.948 -5.597 -9.158 1.00 95.38 207 THR A C 1
ATOM 1563 O O . THR A 1 207 ? 4.598 -6.475 -8.599 1.00 95.38 207 THR A O 1
ATOM 1566 N N . ASN A 1 208 ? 2.625 -5.482 -8.987 1.00 94.19 208 ASN A N 1
ATOM 1567 C CA . ASN A 1 208 ? 1.856 -6.394 -8.135 1.00 94.19 208 ASN A CA 1
ATOM 1568 C C . ASN A 1 208 ? 1.910 -7.842 -8.629 1.00 94.19 208 ASN A C 1
ATOM 1570 O O . ASN A 1 208 ? 1.957 -8.740 -7.797 1.00 94.19 208 ASN A O 1
ATOM 1574 N N . LEU A 1 209 ? 1.909 -8.068 -9.949 1.00 94.69 209 LEU A N 1
ATOM 1575 C CA . LEU A 1 209 ? 2.133 -9.400 -10.517 1.00 94.69 209 LEU A CA 1
ATOM 1576 C C . LEU A 1 209 ? 3.531 -9.909 -10.175 1.00 94.69 209 LEU A C 1
ATOM 1578 O O . LEU A 1 209 ? 3.660 -11.035 -9.714 1.00 94.69 209 LEU A O 1
ATOM 1582 N N . GLY A 1 210 ? 4.554 -9.064 -10.331 1.00 96.19 210 GLY A N 1
ATOM 1583 C CA . GLY A 1 210 ? 5.927 -9.408 -9.965 1.00 96.19 210 GLY A CA 1
ATOM 1584 C C . GLY A 1 210 ? 6.055 -9.835 -8.504 1.00 96.19 210 GLY A C 1
ATOM 1585 O O . GLY A 1 210 ? 6.660 -10.865 -8.228 1.00 96.19 210 GLY A O 1
ATOM 1586 N N . TYR A 1 211 ? 5.409 -9.118 -7.580 1.00 95.19 211 TYR A N 1
ATOM 1587 C CA . TYR A 1 211 ? 5.439 -9.473 -6.159 1.00 95.19 211 TYR A CA 1
ATOM 1588 C C . TYR A 1 211 ? 4.758 -10.803 -5.833 1.00 95.19 211 TYR A C 1
ATOM 1590 O O . TYR A 1 211 ? 5.098 -11.412 -4.824 1.00 95.19 211 TYR A O 1
ATOM 1598 N N . GLN A 1 212 ? 3.843 -11.300 -6.675 1.00 93.19 212 GLN A N 1
ATOM 1599 C CA . GLN A 1 212 ? 3.316 -12.660 -6.498 1.00 93.19 212 GLN A CA 1
ATOM 1600 C C . GLN A 1 212 ? 4.385 -13.733 -6.759 1.00 93.19 212 GLN A C 1
ATOM 1602 O O . GLN A 1 212 ? 4.254 -14.850 -6.262 1.00 93.19 212 GLN A O 1
ATOM 1607 N N . GLU A 1 213 ? 5.435 -13.396 -7.511 1.00 94.62 213 GLU A N 1
ATOM 1608 C CA . GLU A 1 213 ? 6.429 -14.337 -8.033 1.00 94.62 213 GLU A CA 1
ATOM 1609 C C . GLU A 1 213 ? 7.821 -14.177 -7.397 1.00 94.62 213 GLU A C 1
ATOM 1611 O O . GLU A 1 213 ? 8.535 -15.172 -7.271 1.00 94.62 213 GLU A O 1
ATOM 1616 N N . ALA A 1 214 ? 8.194 -12.985 -6.915 1.00 95.00 214 ALA A N 1
ATOM 1617 C CA . ALA A 1 214 ? 9.444 -12.768 -6.181 1.00 95.00 214 ALA A CA 1
ATOM 1618 C C . ALA A 1 214 ? 9.402 -11.525 -5.264 1.00 95.00 214 ALA A C 1
ATOM 1620 O O . ALA A 1 214 ? 8.674 -10.573 -5.555 1.00 95.00 214 ALA A O 1
ATOM 1621 N N . PRO A 1 215 ? 10.244 -11.458 -4.211 1.00 93.12 215 PRO A N 1
ATOM 1622 C CA . PRO A 1 215 ? 10.337 -10.289 -3.327 1.00 93.12 215 PRO A CA 1
ATOM 1623 C C . PRO A 1 215 ? 10.997 -9.068 -3.987 1.00 93.12 215 PRO A C 1
ATOM 1625 O O . PRO A 1 215 ? 10.830 -7.946 -3.509 1.00 93.12 215 PRO A O 1
ATOM 1628 N N . VAL A 1 216 ? 11.744 -9.267 -5.079 1.00 96.75 216 VAL A N 1
ATOM 1629 C CA . VAL A 1 216 ? 12.361 -8.203 -5.881 1.00 96.75 216 VAL A CA 1
ATOM 1630 C C . VAL A 1 216 ? 11.766 -8.229 -7.281 1.00 96.75 216 VAL A C 1
ATOM 1632 O O . VAL A 1 216 ? 11.656 -9.285 -7.902 1.00 96.75 216 VAL A O 1
ATOM 1635 N N . VAL A 1 217 ? 11.407 -7.061 -7.803 1.00 98.38 217 VAL A N 1
ATOM 1636 C CA . VAL A 1 217 ? 10.772 -6.908 -9.110 1.00 98.38 217 VAL A CA 1
ATOM 1637 C C . VAL A 1 217 ? 11.571 -5.938 -9.968 1.00 98.38 217 VAL A C 1
ATOM 1639 O O . VAL A 1 217 ? 11.919 -4.842 -9.530 1.00 98.38 217 VAL A O 1
ATOM 1642 N N . VAL A 1 218 ? 11.813 -6.329 -11.217 1.00 98.62 218 VAL A N 1
ATOM 1643 C CA . VAL A 1 218 ? 12.251 -5.442 -12.298 1.00 98.62 218 VAL A CA 1
ATOM 1644 C C . VAL A 1 218 ? 11.091 -5.326 -13.281 1.00 98.62 218 VAL A C 1
ATOM 1646 O O . VAL A 1 218 ? 10.844 -6.227 -14.079 1.00 98.62 218 VAL A O 1
ATOM 1649 N N . ALA A 1 219 ? 10.346 -4.229 -13.200 1.00 98.56 219 ALA A N 1
ATOM 1650 C CA . ALA A 1 219 ? 9.230 -3.933 -14.085 1.00 98.56 219 ALA A CA 1
ATOM 1651 C C . ALA A 1 219 ? 9.670 -3.021 -15.237 1.00 98.56 219 ALA A C 1
ATOM 1653 O O . ALA A 1 219 ? 10.312 -1.995 -15.022 1.00 98.56 219 ALA A O 1
ATOM 1654 N N . HIS A 1 220 ? 9.273 -3.370 -16.454 1.00 98.62 220 HIS A N 1
ATOM 1655 C CA . HIS A 1 220 ? 9.480 -2.611 -17.679 1.00 98.62 220 HIS A CA 1
ATOM 1656 C C . HIS A 1 220 ? 8.128 -2.292 -18.313 1.00 98.62 220 HIS A C 1
ATOM 1658 O O . HIS A 1 220 ? 7.390 -3.189 -18.717 1.00 98.62 220 HIS A O 1
ATOM 1664 N N . ASN A 1 221 ? 7.805 -1.005 -18.404 1.00 97.81 221 ASN A N 1
ATOM 1665 C CA . ASN A 1 221 ? 6.691 -0.516 -19.201 1.00 97.81 221 ASN A CA 1
ATOM 1666 C C . ASN A 1 221 ? 7.237 0.073 -20.509 1.00 97.81 221 ASN A C 1
ATOM 1668 O O . ASN A 1 221 ? 7.845 1.146 -20.465 1.00 97.81 221 ASN A O 1
ATOM 1672 N N . PRO A 1 222 ? 7.035 -0.591 -21.660 1.00 97.38 222 PRO A N 1
ATOM 1673 C CA . PRO A 1 222 ? 7.562 -0.113 -22.936 1.00 97.38 222 PRO A CA 1
ATOM 1674 C C . PRO A 1 222 ? 6.852 1.150 -23.448 1.00 97.38 222 PRO A C 1
ATOM 1676 O O . PRO A 1 222 ? 7.402 1.853 -24.291 1.00 97.38 222 PRO A O 1
ATOM 1679 N N . GLU A 1 223 ? 5.649 1.450 -22.945 1.00 95.94 223 GLU A N 1
ATOM 1680 C CA . GLU A 1 223 ? 4.765 2.499 -23.462 1.00 95.94 223 GLU A CA 1
ATOM 1681 C C . GLU A 1 223 ? 4.161 3.340 -22.323 1.00 95.94 223 GLU A C 1
ATOM 1683 O O . GLU A 1 223 ? 2.968 3.654 -22.309 1.00 95.94 223 GLU A O 1
ATOM 1688 N N . MET A 1 224 ? 4.976 3.730 -21.339 1.00 95.69 224 MET A N 1
ATOM 1689 C CA . MET A 1 224 ? 4.517 4.600 -20.257 1.00 95.69 224 MET A CA 1
ATOM 1690 C C . MET A 1 224 ? 4.112 5.958 -20.831 1.00 95.69 224 MET A C 1
ATOM 1692 O O . MET A 1 224 ? 4.931 6.652 -21.423 1.00 95.69 224 MET A O 1
ATOM 1696 N N . VAL A 1 225 ? 2.859 6.367 -20.647 1.00 94.62 225 VAL A N 1
ATOM 1697 C CA . VAL A 1 225 ? 2.397 7.681 -21.113 1.00 94.62 225 VAL A CA 1
ATOM 1698 C C . VAL A 1 225 ? 3.114 8.806 -20.362 1.00 94.62 225 VAL A C 1
ATOM 1700 O O . VAL A 1 225 ? 3.229 8.768 -19.135 1.00 94.62 225 VAL A O 1
ATOM 1703 N N . VAL A 1 226 ? 3.571 9.829 -21.091 1.00 93.12 226 VAL A N 1
ATOM 1704 C CA . VAL A 1 226 ? 4.225 11.015 -20.501 1.00 93.12 226 VAL A CA 1
ATOM 1705 C C . VAL A 1 226 ? 3.254 11.761 -19.585 1.00 93.12 226 VAL A C 1
ATOM 1707 O O . VAL A 1 226 ? 3.612 12.175 -18.482 1.00 93.12 226 VAL A O 1
ATOM 1710 N N . ASN A 1 227 ? 1.999 11.888 -20.019 1.00 90.81 227 ASN A N 1
ATOM 1711 C CA . ASN A 1 227 ? 0.942 12.536 -19.261 1.00 90.81 227 ASN A CA 1
ATOM 1712 C C . ASN A 1 227 ? -0.356 11.727 -19.352 1.00 90.81 227 ASN A C 1
ATOM 1714 O O . ASN A 1 227 ? -1.004 11.677 -20.391 1.00 90.81 227 ASN A O 1
ATOM 1718 N N . PHE A 1 228 ? -0.793 11.143 -18.235 1.00 86.25 228 PHE A N 1
ATOM 1719 C CA . PHE A 1 228 ? -2.045 10.375 -18.184 1.00 86.25 228 PHE A CA 1
ATOM 1720 C C . PHE A 1 228 ? -3.302 11.204 -18.498 1.00 86.25 228 PHE A C 1
ATOM 1722 O O . PHE A 1 228 ? -4.315 10.637 -18.900 1.00 86.25 228 PHE A O 1
ATOM 1729 N N . LYS A 1 229 ? -3.259 12.531 -18.307 1.00 89.88 229 LYS A N 1
ATOM 1730 C CA . LYS A 1 229 ? -4.367 13.435 -18.658 1.00 89.88 229 LYS A CA 1
ATOM 1731 C C . LYS A 1 229 ? -4.352 13.841 -20.131 1.00 89.88 229 LYS A C 1
ATOM 1733 O O . LYS A 1 229 ? -5.373 14.304 -20.627 1.00 89.88 229 LYS A O 1
ATOM 1738 N N . ASP A 1 230 ? -3.213 13.683 -20.799 1.00 91.38 230 ASP A N 1
ATOM 1739 C CA . ASP A 1 230 ? -3.028 14.013 -22.209 1.00 91.38 230 ASP A CA 1
ATOM 1740 C C . ASP A 1 230 ? -2.077 13.004 -22.881 1.00 91.38 230 ASP A C 1
ATOM 1742 O O . ASP A 1 230 ? -0.886 13.283 -23.060 1.00 91.38 230 ASP A O 1
ATOM 1746 N N . PRO A 1 231 ? -2.589 11.815 -23.258 1.00 90.44 231 PRO A N 1
ATOM 1747 C CA . PRO A 1 231 ? -1.783 10.772 -23.894 1.00 90.44 231 PRO A CA 1
ATOM 1748 C C . PRO A 1 231 ? -1.180 11.186 -25.243 1.00 90.44 231 PRO A C 1
ATOM 1750 O O . PRO A 1 231 ? -0.271 10.520 -25.734 1.00 90.44 231 PRO A O 1
ATOM 1753 N N . SER A 1 232 ? -1.652 12.281 -25.855 1.00 92.88 232 SER A N 1
ATOM 1754 C CA . SER A 1 232 ? -1.109 12.766 -27.130 1.00 92.88 232 SER A CA 1
ATOM 1755 C C . SER A 1 232 ? 0.332 13.280 -27.018 1.00 92.88 232 SER A C 1
ATOM 1757 O O . SER A 1 232 ? 1.027 13.373 -28.027 1.00 92.88 232 SER A O 1
ATOM 1759 N N . GLN A 1 233 ? 0.812 13.531 -25.794 1.00 93.31 233 GLN A N 1
ATOM 1760 C CA . GLN A 1 233 ? 2.197 13.919 -25.500 1.00 93.31 233 GLN A CA 1
ATOM 1761 C C . GLN A 1 233 ? 3.204 12.763 -25.645 1.00 93.31 233 GLN A C 1
ATOM 1763 O O . GLN A 1 233 ? 4.392 12.945 -25.388 1.00 93.31 233 GLN A O 1
ATOM 1768 N N . GLY A 1 234 ? 2.740 11.587 -26.073 1.00 95.25 234 GLY A N 1
ATOM 1769 C CA . GLY A 1 234 ? 3.568 10.426 -26.369 1.00 95.25 234 GLY A CA 1
ATOM 1770 C C . GLY A 1 234 ? 3.794 9.503 -25.175 1.00 95.25 234 GLY A C 1
ATOM 1771 O O . GLY A 1 234 ? 3.235 9.671 -24.084 1.00 95.25 234 GLY A O 1
ATOM 1772 N N . SER A 1 235 ? 4.623 8.491 -25.410 1.00 96.88 235 SER A N 1
ATOM 1773 C CA . SER A 1 235 ? 5.009 7.482 -24.433 1.00 96.88 235 SER A CA 1
ATOM 1774 C C . SER A 1 235 ? 6.524 7.300 -24.403 1.00 96.88 235 SER A C 1
ATOM 1776 O O . SER A 1 235 ? 7.242 7.739 -25.303 1.00 96.88 235 SER A O 1
ATOM 1778 N N . TYR A 1 236 ? 7.008 6.670 -23.339 1.00 96.88 236 TYR A N 1
ATOM 1779 C CA . TYR A 1 236 ? 8.416 6.375 -23.133 1.00 96.88 236 TYR A CA 1
ATOM 1780 C C . TYR A 1 236 ? 8.618 5.010 -22.468 1.00 96.88 236 TYR A C 1
ATOM 1782 O O . TYR A 1 236 ? 7.740 4.496 -21.772 1.00 96.88 236 TYR A O 1
ATOM 1790 N N . SER A 1 237 ? 9.804 4.435 -22.670 1.00 97.31 237 SER A N 1
ATOM 1791 C CA . SER A 1 237 ? 10.228 3.187 -22.034 1.00 97.31 237 SER A CA 1
ATOM 1792 C C . SER A 1 237 ? 10.664 3.461 -20.596 1.00 97.31 237 SER A C 1
ATOM 1794 O O . SER A 1 237 ? 11.649 4.169 -20.361 1.00 97.31 237 SER A O 1
ATOM 1796 N N . LYS A 1 238 ? 9.930 2.906 -19.631 1.00 97.62 238 LYS A N 1
ATOM 1797 C CA . LYS A 1 238 ? 10.166 3.104 -18.201 1.00 97.62 238 LYS A CA 1
ATOM 1798 C C . LYS A 1 238 ? 10.524 1.798 -17.519 1.00 97.62 238 LYS A C 1
ATOM 1800 O O . LYS A 1 238 ? 9.778 0.826 -17.602 1.00 97.62 238 LYS A O 1
ATOM 1805 N N . PHE A 1 239 ? 11.597 1.824 -16.742 1.00 98.56 239 PHE A N 1
ATOM 1806 C CA . PHE A 1 239 ? 11.912 0.763 -15.798 1.00 98.56 239 PHE A CA 1
ATOM 1807 C C . PHE A 1 239 ? 11.562 1.186 -14.374 1.00 98.56 239 PHE A C 1
ATOM 1809 O O . PHE A 1 239 ? 11.596 2.363 -14.004 1.00 98.56 239 PHE A O 1
ATOM 1816 N N . THR A 1 240 ? 11.194 0.210 -13.560 1.00 98.50 240 THR A N 1
ATOM 1817 C CA . THR A 1 240 ? 11.007 0.340 -12.120 1.00 98.50 240 THR A CA 1
ATOM 1818 C C . THR A 1 240 ? 11.609 -0.889 -11.467 1.00 98.50 240 THR A C 1
ATOM 1820 O O . THR A 1 240 ? 11.212 -2.006 -11.778 1.00 98.50 240 THR A O 1
ATOM 1823 N N . ILE A 1 241 ? 12.566 -0.680 -10.573 1.00 98.38 241 ILE A N 1
ATOM 1824 C CA . ILE A 1 241 ? 13.117 -1.729 -9.721 1.00 98.38 241 ILE A CA 1
ATOM 1825 C C . ILE A 1 241 ? 12.575 -1.508 -8.317 1.00 98.38 241 ILE A C 1
ATOM 1827 O O . ILE A 1 241 ? 12.625 -0.394 -7.790 1.00 98.38 241 ILE A O 1
ATOM 1831 N N . CYS A 1 242 ? 12.000 -2.537 -7.721 1.00 97.38 242 CYS A N 1
ATOM 1832 C CA . CYS A 1 242 ? 11.415 -2.423 -6.396 1.00 97.38 242 CYS A CA 1
ATOM 1833 C C . CYS A 1 242 ? 11.558 -3.718 -5.610 1.00 97.38 242 CYS A C 1
ATOM 1835 O O . CYS A 1 242 ? 11.705 -4.799 -6.177 1.00 97.38 242 CYS A O 1
ATOM 1837 N N . ARG A 1 243 ? 11.550 -3.580 -4.291 1.00 94.19 243 ARG A N 1
ATOM 1838 C CA . ARG A 1 243 ? 11.545 -4.684 -3.338 1.00 94.19 243 ARG A CA 1
ATOM 1839 C C . ARG A 1 243 ? 10.325 -4.545 -2.439 1.00 94.19 243 ARG A C 1
ATOM 1841 O O . ARG A 1 243 ? 9.900 -3.415 -2.195 1.00 94.19 243 ARG A O 1
ATOM 1848 N N . TRP A 1 244 ? 9.768 -5.674 -2.003 1.00 89.69 244 TRP A N 1
ATOM 1849 C CA . TRP A 1 244 ? 8.556 -5.694 -1.183 1.00 89.69 244 TRP A CA 1
ATOM 1850 C C . TRP A 1 244 ? 8.717 -4.802 0.052 1.00 89.69 244 TRP A C 1
ATOM 1852 O O . TRP A 1 244 ? 7.955 -3.855 0.236 1.00 89.69 244 TRP A O 1
ATOM 1862 N N . ASP A 1 245 ? 9.784 -5.038 0.811 1.00 84.75 245 ASP A N 1
ATOM 1863 C CA . ASP A 1 245 ? 10.135 -4.292 2.012 1.00 84.75 245 ASP A CA 1
ATOM 1864 C C . ASP A 1 245 ? 11.664 -4.138 2.156 1.00 84.75 245 ASP A C 1
ATOM 1866 O O . ASP A 1 245 ? 12.440 -4.510 1.269 1.00 84.75 245 ASP A O 1
ATOM 1870 N N . SER A 1 246 ? 12.112 -3.565 3.275 1.00 82.31 246 SER A N 1
ATOM 1871 C CA . SER A 1 246 ? 13.535 -3.397 3.594 1.00 82.31 246 SER A CA 1
ATOM 1872 C C . SER A 1 246 ? 14.270 -4.710 3.901 1.00 82.31 246 SER A C 1
ATOM 1874 O O . SER A 1 246 ? 15.501 -4.728 3.827 1.00 82.31 246 SER A O 1
ATOM 1876 N N . ASN A 1 247 ? 13.550 -5.799 4.193 1.00 81.75 247 ASN A N 1
ATOM 1877 C CA . ASN A 1 247 ? 14.117 -7.102 4.544 1.00 81.75 247 ASN A CA 1
ATOM 1878 C C . ASN A 1 247 ? 14.465 -7.953 3.314 1.00 81.75 247 ASN A C 1
ATOM 1880 O O . ASN A 1 247 ? 15.296 -8.862 3.398 1.00 81.75 247 ASN A O 1
ATOM 1884 N N . ALA A 1 248 ? 13.876 -7.663 2.152 1.00 85.75 248 ALA A N 1
ATOM 1885 C CA . ALA A 1 248 ? 14.274 -8.286 0.896 1.00 85.75 248 ALA A CA 1
ATOM 1886 C C . ALA A 1 248 ? 15.768 -8.033 0.603 1.00 85.75 248 ALA A C 1
ATOM 1888 O O . ALA A 1 248 ? 16.219 -6.889 0.498 1.00 85.75 248 ALA A O 1
ATOM 1889 N N . ALA A 1 249 ? 16.530 -9.120 0.431 1.00 89.25 249 ALA A N 1
ATOM 1890 C CA . ALA A 1 249 ? 17.989 -9.123 0.298 1.00 89.25 249 ALA A CA 1
ATOM 1891 C C . ALA A 1 249 ? 18.482 -8.531 -1.040 1.00 89.25 249 ALA A C 1
ATOM 1893 O O . ALA A 1 249 ? 18.954 -9.242 -1.929 1.00 89.25 249 ALA A O 1
ATOM 1894 N N . VAL A 1 250 ? 18.364 -7.212 -1.193 1.00 94.88 250 VAL A N 1
ATOM 1895 C CA . VAL A 1 250 ? 18.865 -6.450 -2.339 1.00 94.88 250 VAL A CA 1
ATOM 1896 C C . VAL A 1 250 ? 19.234 -5.024 -1.931 1.00 94.88 250 VAL A C 1
ATOM 1898 O O . VAL A 1 250 ? 18.481 -4.348 -1.225 1.00 94.88 250 VAL A O 1
ATOM 1901 N N . ASN A 1 251 ? 20.375 -4.528 -2.413 1.00 95.75 251 ASN A N 1
ATOM 1902 C CA . ASN A 1 251 ? 20.793 -3.139 -2.210 1.00 95.75 251 ASN A CA 1
ATOM 1903 C C . ASN A 1 251 ? 20.389 -2.255 -3.404 1.00 95.75 251 ASN A C 1
ATOM 1905 O O . ASN A 1 251 ? 21.193 -1.979 -4.298 1.00 95.75 251 ASN A O 1
ATOM 1909 N N . LEU A 1 252 ? 19.135 -1.787 -3.413 1.00 96.56 252 LEU A N 1
ATOM 1910 C CA . LEU A 1 252 ? 18.617 -0.935 -4.495 1.00 96.56 252 LEU A CA 1
ATOM 1911 C C . LEU A 1 252 ? 19.309 0.430 -4.578 1.00 96.56 252 LEU A C 1
ATOM 1913 O O . LEU A 1 252 ? 19.380 1.007 -5.660 1.00 96.56 252 LEU A O 1
ATOM 1917 N N . SER A 1 253 ? 19.819 0.962 -3.465 1.00 95.25 253 SER A N 1
ATOM 1918 C CA . SER A 1 253 ? 20.544 2.238 -3.465 1.00 95.25 253 SER A CA 1
ATOM 1919 C C . SER A 1 253 ? 21.873 2.121 -4.207 1.00 95.25 253 SER A C 1
ATOM 1921 O O . SER A 1 253 ? 22.163 2.964 -5.051 1.00 95.25 253 SER A O 1
ATOM 1923 N N . ALA A 1 254 ? 22.638 1.054 -3.964 1.00 96.94 254 ALA A N 1
ATOM 1924 C CA . ALA A 1 254 ? 23.876 0.794 -4.694 1.00 96.94 254 ALA A CA 1
ATOM 1925 C C . ALA A 1 254 ? 23.609 0.456 -6.171 1.00 96.94 254 ALA A C 1
ATOM 1927 O O . ALA A 1 254 ? 24.255 1.029 -7.045 1.00 96.94 254 ALA A O 1
ATOM 1928 N N . ALA A 1 255 ? 22.586 -0.360 -6.460 1.00 98.06 255 ALA A N 1
ATOM 1929 C CA . ALA A 1 255 ? 22.147 -0.614 -7.834 1.00 98.06 255 ALA A CA 1
ATOM 1930 C C . ALA A 1 255 ? 21.769 0.682 -8.571 1.00 98.06 255 ALA A C 1
ATOM 1932 O O . ALA A 1 255 ? 22.127 0.866 -9.728 1.00 98.06 255 ALA A O 1
ATOM 1933 N N . CYS A 1 256 ? 21.087 1.612 -7.897 1.00 98.12 256 CYS A N 1
ATOM 1934 C CA . CYS A 1 256 ? 20.718 2.908 -8.465 1.00 98.12 256 CYS A CA 1
ATOM 1935 C C . CYS A 1 256 ? 21.933 3.792 -8.782 1.00 98.12 256 CYS A C 1
ATOM 1937 O O . CYS A 1 256 ? 21.861 4.586 -9.717 1.00 98.12 256 CYS A O 1
ATOM 1939 N N . VAL A 1 257 ? 23.022 3.694 -8.013 1.00 98.25 257 VAL A N 1
ATOM 1940 C CA . VAL A 1 257 ? 24.271 4.410 -8.318 1.00 98.25 257 VAL A CA 1
ATOM 1941 C C . VAL A 1 257 ? 24.869 3.871 -9.613 1.00 98.25 257 VAL A C 1
ATOM 1943 O O . VAL A 1 257 ? 25.086 4.654 -10.530 1.00 98.25 257 VAL A O 1
ATOM 1946 N N . GLU A 1 258 ? 25.027 2.550 -9.739 1.00 98.50 258 GLU A N 1
ATOM 1947 C CA . GLU A 1 258 ? 25.562 1.942 -10.966 1.00 98.50 258 GLU A CA 1
ATOM 1948 C C . GLU A 1 258 ? 24.654 2.206 -12.184 1.00 98.50 258 GLU A C 1
ATOM 1950 O O . GLU A 1 258 ? 25.134 2.563 -13.257 1.00 98.50 258 GLU A O 1
ATOM 1955 N N . LEU A 1 259 ? 23.327 2.129 -12.025 1.00 98.56 259 LEU A N 1
ATOM 1956 C CA . LEU A 1 259 ? 22.385 2.478 -13.098 1.00 98.56 259 LEU A CA 1
ATOM 1957 C C . LEU A 1 259 ? 22.547 3.929 -13.568 1.00 98.56 259 LEU A C 1
ATOM 1959 O O . LEU A 1 259 ? 22.430 4.188 -14.760 1.00 98.56 259 LEU A O 1
ATOM 1963 N N . ASN A 1 260 ? 22.840 4.868 -12.664 1.00 98.38 260 ASN A N 1
ATOM 1964 C CA . ASN A 1 260 ? 23.108 6.265 -13.020 1.00 98.38 260 ASN A CA 1
ATOM 1965 C C . ASN A 1 260 ? 24.450 6.465 -13.742 1.00 98.38 260 ASN A C 1
ATOM 1967 O O . ASN A 1 260 ? 24.581 7.428 -14.489 1.00 98.38 260 ASN A O 1
ATOM 1971 N N . GLU A 1 261 ? 25.438 5.594 -13.530 1.00 98.25 261 GLU A N 1
ATOM 1972 C CA . GLU A 1 261 ? 26.705 5.638 -14.275 1.00 98.25 261 GLU A CA 1
ATOM 1973 C C . GLU A 1 261 ? 26.530 5.169 -15.726 1.00 98.25 261 GLU A C 1
ATOM 1975 O O . GLU A 1 261 ? 27.223 5.651 -16.622 1.00 98.25 261 GLU A O 1
ATOM 1980 N N . LEU A 1 262 ? 25.596 4.239 -15.955 1.00 98.00 262 LEU A N 1
ATOM 1981 C CA . LEU A 1 262 ? 25.288 3.686 -17.276 1.00 98.00 262 LEU A CA 1
ATOM 1982 C C . LEU A 1 262 ? 24.235 4.509 -18.040 1.00 98.00 262 LEU A C 1
ATOM 1984 O O . LEU A 1 262 ? 24.241 4.540 -19.271 1.00 98.00 262 LEU A O 1
ATOM 1988 N N . GLU A 1 263 ? 23.303 5.142 -17.329 1.00 98.06 263 GLU A N 1
ATOM 1989 C CA . GLU A 1 263 ? 22.199 5.898 -17.919 1.00 98.06 263 GLU A CA 1
ATOM 1990 C C . GLU A 1 263 ? 22.679 7.212 -18.544 1.00 98.06 263 GLU A C 1
ATOM 1992 O O . GLU A 1 263 ? 23.376 8.011 -17.922 1.00 98.06 263 GLU A O 1
ATOM 1997 N N . THR A 1 264 ? 22.239 7.470 -19.776 1.00 97.19 264 THR A N 1
ATOM 1998 C CA . THR A 1 264 ? 22.589 8.699 -20.508 1.00 97.19 264 THR A CA 1
ATOM 1999 C C . THR A 1 264 ? 21.392 9.615 -20.750 1.00 97.19 264 THR A C 1
ATOM 2001 O O . THR A 1 264 ? 21.581 10.796 -21.044 1.00 97.19 264 THR A O 1
ATOM 2004 N N . ALA A 1 265 ? 20.158 9.115 -20.603 1.00 94.94 265 ALA A N 1
ATOM 2005 C CA . ALA A 1 265 ? 18.939 9.883 -20.862 1.00 94.94 265 ALA A CA 1
ATOM 2006 C C . ALA A 1 265 ? 18.487 10.752 -19.673 1.00 94.94 265 ALA A C 1
ATOM 2008 O O . ALA A 1 265 ? 17.597 11.590 -19.819 1.00 94.94 265 ALA A O 1
ATOM 2009 N N . GLY A 1 266 ? 19.073 10.570 -18.489 1.00 95.50 266 GLY A N 1
ATOM 2010 C CA . GLY A 1 266 ? 18.717 11.309 -17.280 1.00 95.50 266 GLY A CA 1
ATOM 2011 C C . GLY A 1 266 ? 19.237 10.617 -16.028 1.00 95.50 266 GLY A C 1
ATOM 2012 O O . GLY A 1 266 ? 20.238 9.914 -16.084 1.00 95.50 266 GLY A O 1
ATOM 2013 N N . SER A 1 267 ? 18.545 10.798 -14.902 1.00 97.00 267 SER A N 1
ATOM 2014 C CA . SER A 1 267 ? 18.875 10.111 -13.654 1.00 97.00 267 SER A CA 1
ATOM 2015 C C . SER A 1 267 ? 17.785 9.145 -13.192 1.00 97.00 267 SER A C 1
ATOM 2017 O O . SER A 1 267 ? 16.583 9.417 -13.265 1.00 97.00 267 SER A O 1
ATOM 2019 N N . TRP A 1 268 ? 18.236 8.010 -12.674 1.00 98.25 268 TRP A N 1
ATOM 2020 C CA . TRP A 1 268 ? 17.457 7.099 -11.854 1.00 98.25 268 TRP A CA 1
ATOM 2021 C C . TRP A 1 268 ? 17.276 7.677 -10.451 1.00 98.25 268 TRP A C 1
ATOM 2023 O O . TRP A 1 268 ? 18.183 8.298 -9.889 1.00 98.25 268 TRP A O 1
ATOM 2033 N N . GLY A 1 269 ? 16.111 7.436 -9.854 1.00 96.00 269 GLY A N 1
ATOM 2034 C CA . GLY A 1 269 ? 15.804 7.914 -8.508 1.00 96.00 269 GLY A CA 1
ATOM 2035 C C . GLY A 1 269 ? 14.544 7.287 -7.925 1.00 96.00 269 GLY A C 1
ATOM 2036 O O . GLY A 1 269 ? 13.878 6.479 -8.564 1.00 96.00 269 GLY A O 1
ATOM 2037 N N . GLY A 1 270 ? 14.213 7.651 -6.689 1.00 92.81 270 GLY A N 1
ATOM 2038 C CA . GLY A 1 270 ? 13.054 7.122 -5.970 1.00 92.81 270 GLY A CA 1
ATOM 2039 C C . GLY A 1 270 ? 13.355 6.847 -4.500 1.00 92.81 270 GLY A C 1
ATOM 2040 O O . GLY A 1 270 ? 14.464 7.102 -4.018 1.00 92.81 270 GLY A O 1
ATOM 2041 N N . GLN A 1 271 ? 12.353 6.334 -3.789 1.00 89.00 271 GLN A N 1
ATOM 2042 C CA . GLN A 1 271 ? 12.458 5.981 -2.373 1.00 89.00 271 GLN A CA 1
ATOM 2043 C C . GLN A 1 271 ? 13.359 4.756 -2.162 1.00 89.00 271 GLN A C 1
ATOM 2045 O O . GLN A 1 271 ? 13.911 4.196 -3.106 1.00 89.00 271 GLN A O 1
ATOM 2050 N N . GLU A 1 272 ? 13.587 4.367 -0.913 1.00 87.75 272 GLU A N 1
ATOM 2051 C CA . GLU A 1 272 ? 14.501 3.272 -0.578 1.00 87.75 272 GLU A CA 1
ATOM 2052 C C . GLU A 1 272 ? 14.104 1.944 -1.245 1.00 87.75 272 GLU A C 1
ATOM 2054 O O . GLU A 1 272 ? 14.936 1.301 -1.883 1.00 87.75 272 GLU A O 1
ATOM 2059 N N . ASN A 1 273 ? 12.815 1.594 -1.190 1.00 91.69 273 ASN A N 1
ATOM 2060 C CA . ASN A 1 273 ? 12.293 0.315 -1.687 1.00 91.69 273 ASN A CA 1
ATOM 2061 C C . ASN A 1 273 ? 11.880 0.339 -3.167 1.00 91.69 273 ASN A C 1
ATOM 2063 O O . ASN A 1 273 ? 11.447 -0.679 -3.704 1.00 91.69 273 ASN A O 1
ATOM 2067 N N . ILE A 1 274 ? 11.997 1.485 -3.844 1.00 95.56 274 ILE A N 1
ATOM 2068 C CA . ILE A 1 274 ? 11.583 1.637 -5.241 1.00 95.56 274 ILE A CA 1
ATOM 2069 C C . ILE A 1 274 ? 12.418 2.693 -5.959 1.00 95.56 274 ILE A C 1
ATOM 2071 O O . ILE A 1 274 ? 12.451 3.859 -5.565 1.00 95.56 274 ILE A O 1
ATOM 2075 N N . LYS A 1 275 ? 13.047 2.300 -7.066 1.00 97.69 275 LYS A N 1
ATOM 2076 C CA . LYS A 1 275 ? 13.760 3.198 -7.978 1.00 97.69 275 LYS A CA 1
ATOM 2077 C C . LYS A 1 275 ? 13.128 3.120 -9.360 1.00 97.69 275 LYS A C 1
ATOM 2079 O O . LYS A 1 275 ? 12.793 2.042 -9.843 1.00 97.69 275 LYS A O 1
ATOM 2084 N N . GLY A 1 276 ? 12.956 4.266 -9.996 1.00 97.88 276 GLY A N 1
ATOM 2085 C CA . GLY A 1 276 ? 12.496 4.385 -11.371 1.00 97.88 276 GLY A CA 1
ATOM 2086 C C . GLY A 1 276 ? 13.594 4.943 -12.262 1.00 97.88 276 GLY A C 1
ATOM 2087 O O . GLY A 1 276 ? 14.402 5.760 -11.814 1.00 97.88 276 GLY A O 1
ATOM 2088 N N . SER A 1 277 ? 13.570 4.535 -13.527 1.00 98.19 277 SER A N 1
ATOM 2089 C CA . SER A 1 277 ? 14.346 5.176 -14.589 1.00 98.19 277 SER A CA 1
ATOM 2090 C C . SER A 1 277 ? 13.911 6.641 -14.787 1.00 98.19 277 SER A C 1
ATOM 2092 O O . SER A 1 277 ? 12.884 7.056 -14.218 1.00 98.19 277 SER A O 1
ATOM 2094 N N . PRO A 1 278 ? 14.643 7.431 -15.599 1.00 97.38 278 PRO A N 1
ATOM 2095 C CA . PRO A 1 278 ? 14.291 8.820 -15.888 1.00 97.38 278 PRO A CA 1
ATOM 2096 C C . PRO A 1 278 ? 12.809 9.003 -16.260 1.00 97.38 278 PRO A C 1
ATOM 2098 O O . PRO A 1 278 ? 12.202 8.165 -16.930 1.00 97.38 278 PRO A O 1
ATOM 2101 N N . GLN A 1 279 ? 12.190 10.084 -15.774 1.00 94.31 279 GLN A N 1
ATOM 2102 C CA . GLN A 1 279 ? 10.774 10.374 -16.029 1.00 94.31 279 GLN A CA 1
ATOM 2103 C C . GLN A 1 279 ? 10.594 11.200 -17.303 1.00 94.31 279 GLN A C 1
ATOM 2105 O O . GLN A 1 279 ? 11.313 12.170 -17.519 1.00 94.31 279 GLN A O 1
ATOM 2110 N N . GLY A 1 280 ? 9.592 10.846 -18.112 1.00 94.06 280 GLY A N 1
ATOM 2111 C CA . GLY A 1 280 ? 9.233 11.572 -19.335 1.00 94.06 280 GLY A CA 1
ATOM 2112 C C . GLY A 1 280 ? 10.165 11.335 -20.528 1.00 94.06 280 GLY A C 1
ATOM 2113 O O . GLY A 1 280 ? 9.920 11.891 -21.594 1.00 94.06 280 GLY A O 1
ATOM 2114 N N . VAL A 1 281 ? 11.203 10.510 -20.372 1.00 95.88 281 VAL A N 1
ATOM 2115 C CA . VAL A 1 281 ? 12.148 10.130 -21.428 1.00 95.88 281 VAL A CA 1
ATOM 2116 C C . VAL A 1 281 ? 12.461 8.641 -21.323 1.00 95.88 281 VAL A C 1
ATOM 2118 O O . VAL A 1 281 ? 12.507 8.093 -20.222 1.00 95.88 281 VAL A O 1
ATOM 2121 N N . SER A 1 282 ? 12.649 7.973 -22.463 1.00 97.75 282 SER A N 1
ATOM 2122 C CA . SER A 1 282 ? 12.999 6.550 -22.478 1.00 97.75 282 SER A CA 1
ATOM 2123 C C . SER A 1 282 ? 14.383 6.349 -21.873 1.00 97.75 282 SER A C 1
ATOM 2125 O O . SER A 1 282 ? 15.314 7.059 -22.245 1.00 97.75 282 SER A O 1
ATOM 2127 N N . SER A 1 283 ? 14.520 5.368 -20.980 1.00 97.56 283 SER A N 1
ATOM 2128 C CA . SER A 1 283 ? 15.841 4.929 -20.509 1.00 97.56 283 SER A CA 1
ATOM 2129 C C . SER A 1 283 ? 16.707 4.495 -21.694 1.00 97.56 283 SER A C 1
ATOM 2131 O O . SER A 1 283 ? 16.196 3.870 -22.630 1.00 97.56 283 SER A O 1
ATOM 2133 N N . SER A 1 284 ? 18.005 4.812 -21.654 1.00 97.50 284 SER A N 1
ATOM 2134 C CA . SER A 1 284 ? 18.959 4.317 -22.651 1.00 97.50 284 SER A CA 1
ATOM 2135 C C . SER A 1 284 ? 19.381 2.865 -22.412 1.00 97.50 284 SER A C 1
ATOM 2137 O O . SER A 1 284 ? 20.064 2.298 -23.259 1.00 97.50 284 SER A O 1
ATOM 2139 N N . LEU A 1 285 ? 19.006 2.281 -21.269 1.00 98.44 285 LEU A N 1
ATOM 2140 C CA . LEU A 1 285 ? 19.383 0.928 -20.872 1.00 98.44 285 LEU A CA 1
ATOM 2141 C C . LEU A 1 285 ? 18.401 -0.115 -21.414 1.00 98.44 285 LEU A C 1
ATOM 2143 O O . LEU A 1 285 ? 17.190 0.107 -21.488 1.00 98.44 285 LEU A O 1
ATOM 2147 N N . SER A 1 286 ? 18.933 -1.282 -21.756 1.00 98.31 286 SER A N 1
ATOM 2148 C CA . SER A 1 286 ? 18.155 -2.482 -22.064 1.00 98.31 286 SER A CA 1
ATOM 2149 C C . SER A 1 286 ? 17.637 -3.166 -20.796 1.00 98.31 286 SER A C 1
ATOM 2151 O O . SER A 1 286 ? 18.140 -2.956 -19.689 1.00 98.31 286 SER A O 1
ATOM 2153 N N . LEU A 1 287 ? 16.633 -4.033 -20.956 1.00 98.56 287 LEU A N 1
ATOM 2154 C CA . LEU A 1 287 ? 16.112 -4.832 -19.849 1.00 98.56 287 LEU A CA 1
ATOM 2155 C C . LEU A 1 287 ? 17.202 -5.739 -19.261 1.00 98.56 287 LEU A C 1
ATOM 2157 O O . LEU A 1 287 ? 17.314 -5.868 -18.043 1.00 98.56 287 LEU A O 1
ATOM 2161 N N . GLU A 1 288 ? 18.025 -6.333 -20.121 1.00 98.50 288 GLU A N 1
ATOM 2162 C CA . GLU A 1 288 ? 19.120 -7.222 -19.749 1.00 98.50 288 GLU A CA 1
ATOM 2163 C C . GLU A 1 288 ? 20.169 -6.503 -18.893 1.00 98.50 288 GLU A C 1
ATOM 2165 O O . GLU A 1 288 ? 20.615 -7.053 -17.886 1.00 98.50 288 GLU A O 1
ATOM 2170 N N . GLU A 1 289 ? 20.526 -5.263 -19.241 1.00 98.62 289 GLU A N 1
ATOM 2171 C CA . GLU A 1 289 ? 21.456 -4.442 -18.456 1.00 98.62 289 GLU A CA 1
ATOM 2172 C C . GLU A 1 289 ? 20.889 -4.113 -17.075 1.00 98.62 289 GLU A C 1
ATOM 2174 O O . GLU A 1 289 ? 21.574 -4.310 -16.068 1.00 98.62 289 GLU A O 1
ATOM 2179 N N . VAL A 1 290 ? 19.623 -3.683 -17.006 1.00 98.69 290 VAL A N 1
ATOM 2180 C CA . VAL A 1 290 ? 18.961 -3.372 -15.730 1.00 98.69 290 VAL A CA 1
ATOM 2181 C C . VAL A 1 290 ? 18.907 -4.614 -14.837 1.00 98.69 290 VAL A C 1
ATOM 2183 O O . VAL A 1 290 ? 19.289 -4.557 -13.667 1.00 98.69 290 VAL A O 1
ATOM 2186 N N . VAL A 1 291 ? 18.491 -5.760 -15.383 1.00 98.62 291 VAL A N 1
ATOM 2187 C CA . VAL A 1 291 ? 18.440 -7.033 -14.648 1.00 98.62 291 VAL A CA 1
ATOM 2188 C C . VAL A 1 291 ? 19.832 -7.466 -14.182 1.00 98.62 291 VAL A C 1
ATOM 2190 O O . VAL A 1 291 ? 19.978 -7.936 -13.049 1.00 98.62 291 VAL A O 1
ATOM 2193 N N . ALA A 1 292 ? 20.862 -7.291 -15.014 1.00 98.50 292 ALA A N 1
ATOM 2194 C CA . ALA A 1 292 ? 22.236 -7.629 -14.660 1.00 98.50 292 ALA A CA 1
ATOM 2195 C C . ALA A 1 292 ? 22.761 -6.771 -13.500 1.00 98.50 292 ALA A C 1
ATOM 2197 O O . ALA A 1 292 ? 23.393 -7.319 -12.595 1.00 98.50 292 ALA A O 1
ATOM 2198 N N . VAL A 1 293 ? 22.477 -5.461 -13.495 1.00 98.69 293 VAL A N 1
ATOM 2199 C CA . VAL A 1 293 ? 22.830 -4.571 -12.376 1.00 98.69 293 VAL A CA 1
ATOM 2200 C C . VAL A 1 293 ? 22.126 -5.027 -11.102 1.00 98.69 293 VAL A C 1
ATOM 2202 O O . VAL A 1 293 ? 22.788 -5.312 -10.109 1.00 98.69 293 VAL A O 1
ATOM 2205 N N . VAL A 1 294 ? 20.799 -5.190 -11.125 1.00 98.38 294 VAL A N 1
ATOM 2206 C CA . VAL A 1 294 ? 20.040 -5.596 -9.925 1.00 98.38 294 VAL A CA 1
ATOM 2207 C C . VAL A 1 294 ? 20.527 -6.943 -9.383 1.00 98.38 294 VAL A C 1
ATOM 2209 O O . VAL A 1 294 ? 20.666 -7.106 -8.173 1.00 98.38 294 VAL A O 1
ATOM 2212 N N . THR A 1 295 ? 20.863 -7.886 -10.266 1.00 98.19 295 THR A N 1
ATOM 2213 C CA . THR A 1 295 ? 21.392 -9.202 -9.881 1.00 98.19 295 THR A CA 1
ATOM 2214 C C . THR A 1 295 ? 22.722 -9.113 -9.129 1.00 98.19 295 THR A C 1
ATOM 2216 O O . THR A 1 295 ? 22.921 -9.882 -8.189 1.00 98.19 295 THR A O 1
ATOM 2219 N N . ARG A 1 296 ? 23.619 -8.180 -9.486 1.00 98.12 296 ARG A N 1
ATOM 2220 C CA . ARG A 1 296 ? 24.903 -7.982 -8.780 1.00 98.12 296 ARG A CA 1
ATOM 2221 C C . ARG A 1 296 ? 24.732 -7.528 -7.332 1.00 98.12 296 ARG A C 1
ATOM 2223 O O . ARG A 1 296 ? 25.611 -7.788 -6.518 1.00 98.12 296 ARG A O 1
ATOM 2230 N N . TYR A 1 297 ? 23.620 -6.864 -7.026 1.00 97.50 297 TYR A N 1
ATOM 2231 C CA . TYR A 1 297 ? 23.330 -6.315 -5.702 1.00 97.50 297 TYR A CA 1
ATOM 2232 C C . TYR A 1 297 ? 22.329 -7.148 -4.896 1.00 97.50 297 TYR A C 1
ATOM 2234 O O . TYR A 1 297 ? 21.844 -6.673 -3.866 1.00 97.50 297 TYR A O 1
ATOM 2242 N N . LEU A 1 298 ? 22.019 -8.370 -5.341 1.00 95.06 298 LEU A N 1
ATOM 2243 C CA . LEU A 1 298 ? 21.347 -9.357 -4.498 1.00 95.06 298 LEU A CA 1
ATOM 2244 C C . LEU A 1 298 ? 22.292 -9.821 -3.382 1.00 95.06 298 LEU A C 1
ATOM 2246 O O . LEU A 1 298 ? 23.472 -10.070 -3.636 1.00 95.06 298 LEU A O 1
ATOM 2250 N N . GLY A 1 299 ? 21.752 -9.944 -2.168 1.00 85.31 299 GLY A N 1
ATOM 2251 C CA . GLY A 1 299 ? 22.436 -10.541 -1.016 1.00 85.31 299 GLY A CA 1
ATOM 2252 C C . GLY A 1 299 ? 22.540 -12.059 -1.081 1.00 85.31 299 GLY A C 1
ATOM 2253 O O . GLY A 1 299 ? 21.863 -12.689 -1.932 1.00 85.31 299 GLY A O 1
#

Foldseek 3Di:
DPQPPPPDQLEAEEAQAPDPVRVVVLVVLLVPPAAEEAEAAVPPVSCVRHPHHFHQFDPPHDLPRWHLLLVLQPDDAGGRHHYYYYNALALRSLNSLLSSRCVVVVFAFQVVLSVQLRCCLSVNDQRGDDDLLSLLSRQLSPPPVDPSSSSSVVSNCVRSPHDPPVVSVVSSVVVVVLVVVFVVFWDWDAPPVQQEIEIEGLRPCRVVVRRNRHQKYWYWDQFQQLDPVCSVLGGAIKIKIFGSGPNSQFAVVQLQVVLQVVWDFDGWDDDRGMIMDDHSYYTPDDSVRSVVSRSVGGD

Sequence (299 aa):
MISTKIPNTPFSFSQFDPRPVGRETNEEIFGRDLPVFGIEVTIPALAVRCVANLDHHGERDTVETPAACSQALDCDLPEAGAILATVRPDQDSITAMAVILNRSTGRTVDPELVSMVDELDRLGPQAARRDDRVVAIARKAADFRTPIADRVAWVADLIAGDDKTEEVAVLVEARNREFDAAKAASNVSLVSGGRIAVVVSTHRFGTNLGYQEAPVVVAHNPEMVVNFKDPSQGSYSKFTICRWDSNAAVNLSAACVELNELETAGSWGGQENIKGSPQGVSSSLSLEEVVAVVTRYLG